Protein AF-A0A133Z6P3-F1 (afdb_monomer_lite)

Sequence (193 aa):
MTCWGGTNIEAWTSAERLGQIPAFRKDLNRITNLKINADELAESHRKAVEEWTLNIGKKEGSINTANRALWVQRDFDDASWKSMNLPVFMEDAGLKGFDGHVWFRHDIAEHPVRLDNNPYVPTCLFNAMLKPLVPFAVKGAIWYQDEGNVDRAKQYRDLMPNPINNWCVEWKSDFPFFIVQLANYMKRKDMPG

Structure (mmCIF, N/CA/C/O backbone):
data_AF-A0A133Z6P3-F1
#
_entry.id   AF-A0A133Z6P3-F1
#
loop_
_atom_site.group_PDB
_atom_site.id
_atom_site.type_symbol
_atom_site.label_atom_id
_atom_site.label_alt_id
_atom_site.label_comp_id
_atom_site.label_asym_id
_atom_site.label_entity_id
_atom_site.label_seq_id
_atom_site.pdbx_PDB_ins_code
_atom_site.Cartn_x
_atom_site.Cartn_y
_atom_site.Cartn_z
_atom_site.occupancy
_atom_site.B_iso_or_equiv
_atom_site.auth_seq_id
_atom_site.auth_comp_id
_atom_site.auth_asym_id
_atom_site.auth_atom_id
_atom_site.pdbx_PDB_model_num
ATOM 1 N N . MET A 1 1 ? -1.993 10.250 1.562 1.00 32.41 1 MET A N 1
ATOM 2 C CA . MET A 1 1 ? -1.935 9.967 0.113 1.00 32.41 1 MET A CA 1
ATOM 3 C C . MET A 1 1 ? -2.529 11.168 -0.616 1.00 32.41 1 MET A C 1
ATOM 5 O O . MET A 1 1 ? -3.742 11.281 -0.683 1.00 32.41 1 MET A O 1
ATOM 9 N N . THR A 1 2 ? -1.714 12.118 -1.076 1.00 30.64 2 THR A N 1
ATOM 10 C CA . THR A 1 2 ? -2.191 13.213 -1.937 1.00 30.64 2 THR A CA 1
ATOM 11 C C . THR A 1 2 ? -2.163 12.724 -3.381 1.00 30.64 2 THR A C 1
ATOM 13 O O . THR A 1 2 ? -1.204 12.939 -4.117 1.00 30.64 2 THR A O 1
ATOM 16 N N . CYS A 1 3 ? -3.194 11.979 -3.784 1.00 35.31 3 CYS A N 1
ATOM 17 C CA . CYS A 1 3 ? -3.444 11.795 -5.208 1.00 35.31 3 CYS A CA 1
ATOM 18 C C . CYS A 1 3 ? -4.047 13.107 -5.739 1.00 35.31 3 CYS A C 1
ATOM 20 O O . CYS A 1 3 ? -4.990 13.643 -5.168 1.00 35.31 3 CYS A O 1
ATOM 22 N N . TRP A 1 4 ? -3.462 13.669 -6.795 1.00 42.38 4 TRP A N 1
ATOM 23 C CA . TRP A 1 4 ? -3.826 14.984 -7.344 1.00 42.38 4 TRP A CA 1
ATOM 24 C C . TRP A 1 4 ? -5.138 14.985 -8.156 1.00 42.38 4 TRP A C 1
ATOM 26 O O . TRP A 1 4 ? -5.453 15.968 -8.831 1.00 42.38 4 TRP A O 1
ATOM 36 N N . GLY A 1 5 ? -5.900 13.888 -8.121 1.00 37.12 5 GLY A N 1
ATOM 37 C CA . GLY A 1 5 ? -7.179 13.763 -8.814 1.00 37.12 5 GLY A CA 1
ATOM 38 C C . GLY A 1 5 ? -8.239 14.617 -8.1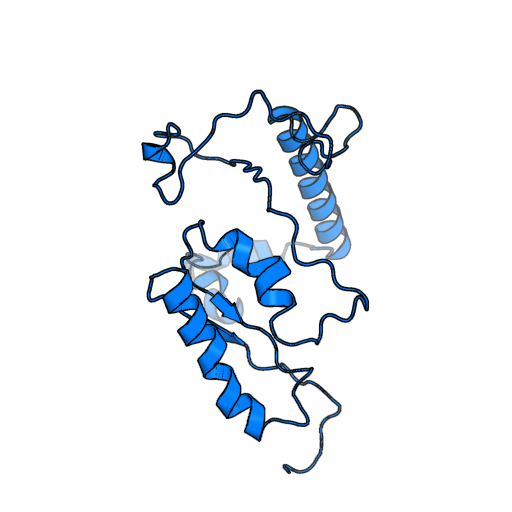26 1.00 37.12 5 GLY A C 1
ATOM 39 O O . GLY A 1 5 ? -8.721 14.251 -7.061 1.00 37.12 5 GLY A O 1
ATOM 40 N N . GLY A 1 6 ? -8.573 15.765 -8.720 1.00 52.75 6 GLY A N 1
ATOM 41 C CA . GLY A 1 6 ? -9.546 16.724 -8.178 1.00 52.75 6 GLY A CA 1
ATOM 42 C C . GLY A 1 6 ? -8.997 18.133 -7.948 1.00 52.75 6 GLY A C 1
ATOM 43 O O . GLY A 1 6 ? -9.739 19.006 -7.512 1.00 52.75 6 GLY A O 1
ATOM 44 N N . THR A 1 7 ? -7.719 18.383 -8.245 1.00 55.03 7 THR A N 1
ATOM 45 C CA . THR A 1 7 ? -7.191 19.755 -8.252 1.00 55.03 7 THR A CA 1
ATOM 46 C C . THR A 1 7 ? -7.757 20.538 -9.436 1.00 55.03 7 THR A C 1
ATOM 48 O O . THR A 1 7 ? -7.751 20.052 -10.567 1.00 55.03 7 THR A O 1
ATOM 51 N N . ASN A 1 8 ? -8.276 21.740 -9.173 1.00 78.94 8 ASN A N 1
ATOM 52 C CA . ASN A 1 8 ? -8.855 22.579 -10.218 1.00 78.94 8 ASN A CA 1
ATOM 53 C C . ASN A 1 8 ? -7.818 22.913 -11.306 1.00 78.94 8 ASN A C 1
ATOM 55 O O . ASN A 1 8 ? -6.620 23.027 -11.032 1.00 78.94 8 ASN A O 1
ATOM 59 N N . ILE A 1 9 ? -8.281 23.112 -12.542 1.00 76.62 9 ILE A N 1
ATOM 60 C CA . ILE A 1 9 ? -7.414 23.319 -13.712 1.00 76.62 9 ILE A CA 1
ATOM 61 C C . ILE A 1 9 ? -6.506 24.556 -13.587 1.00 76.62 9 ILE A C 1
ATOM 63 O O . ILE A 1 9 ? -5.388 24.558 -14.109 1.00 76.62 9 ILE A O 1
ATOM 67 N N . GLU A 1 10 ? -6.921 25.588 -12.848 1.00 84.69 10 GLU A N 1
ATOM 68 C CA . GLU A 1 10 ? -6.092 26.764 -12.584 1.00 84.69 10 GLU A CA 1
ATOM 69 C C . GLU A 1 10 ? -4.821 26.434 -11.789 1.00 84.69 10 GLU A C 1
ATOM 71 O O . GLU A 1 10 ? -3.796 27.063 -12.020 1.00 84.69 10 GLU A O 1
ATOM 76 N N . ALA A 1 11 ? -4.814 25.401 -10.940 1.00 82.38 11 ALA A N 1
ATOM 77 C CA . ALA A 1 11 ? -3.610 25.007 -10.200 1.00 82.38 11 ALA A CA 1
ATOM 78 C C . ALA A 1 11 ? -2.476 24.509 -11.121 1.00 82.38 11 ALA A C 1
ATOM 80 O O . ALA A 1 11 ? -1.308 24.543 -10.737 1.00 82.38 11 ALA A O 1
ATOM 81 N N . TRP A 1 12 ? -2.819 24.079 -12.340 1.00 77.19 12 TRP A N 1
ATOM 82 C CA . TRP A 1 12 ? -1.894 23.579 -13.365 1.00 77.19 12 TRP A CA 1
ATOM 83 C C . TRP A 1 12 ? -1.597 24.602 -14.465 1.00 77.19 12 TRP A C 1
ATOM 85 O O . TRP A 1 12 ? -0.821 24.329 -15.381 1.00 77.19 12 TRP A O 1
ATOM 95 N N . THR A 1 13 ? -2.229 25.773 -14.410 1.00 83.44 13 THR A N 1
ATOM 96 C CA . THR A 1 13 ? -2.114 26.804 -15.442 1.00 83.44 13 THR A CA 1
ATOM 97 C C . THR A 1 13 ? -1.114 27.868 -14.998 1.00 83.44 13 THR A C 1
ATOM 99 O O . THR A 1 13 ? -1.127 28.307 -13.851 1.00 83.44 13 THR A O 1
ATOM 102 N N . SER A 1 14 ? -0.231 28.312 -15.901 1.00 85.31 14 SER A N 1
ATOM 103 C CA . SER A 1 14 ? 0.782 29.313 -15.549 1.00 85.31 14 SER A CA 1
ATOM 104 C C . SER A 1 14 ? 0.154 30.641 -15.103 1.00 85.31 14 SER A C 1
ATOM 106 O O . SER A 1 14 ? -0.883 31.067 -15.620 1.00 85.31 14 SER A O 1
ATOM 108 N N . ALA A 1 15 ? 0.829 31.341 -14.183 1.00 85.19 15 ALA A N 1
ATOM 109 C CA . ALA A 1 15 ? 0.408 32.660 -13.705 1.00 85.19 15 ALA A CA 1
ATOM 110 C C . ALA A 1 15 ? 0.214 33.672 -14.851 1.00 85.19 15 ALA A C 1
ATOM 112 O O . ALA A 1 15 ? -0.714 34.477 -14.816 1.00 85.19 15 ALA A O 1
ATOM 113 N N . GLU A 1 16 ? 1.047 33.593 -15.895 1.00 85.19 16 GLU A N 1
ATOM 114 C CA . GLU A 1 16 ? 0.933 34.417 -17.103 1.00 85.19 16 GLU A CA 1
ATOM 115 C C . GLU A 1 16 ? -0.411 34.210 -17.817 1.00 85.19 16 GLU A C 1
ATOM 117 O O . GLU A 1 16 ? -1.081 35.177 -18.182 1.00 85.19 16 GLU A O 1
ATOM 122 N N . ARG A 1 17 ? -0.840 32.952 -17.986 1.00 87.50 17 ARG A N 1
ATOM 123 C CA . ARG A 1 17 ? -2.104 32.616 -18.653 1.00 87.50 17 ARG A CA 1
ATOM 124 C C . ARG A 1 17 ? -3.310 32.948 -17.785 1.00 87.50 17 ARG A C 1
ATOM 126 O O . ARG A 1 17 ? -4.275 33.516 -18.290 1.00 87.50 17 ARG A O 1
ATOM 133 N N . LEU A 1 18 ? -3.238 32.680 -16.483 1.00 89.56 18 LEU A N 1
ATOM 134 C CA . LEU A 1 18 ? -4.306 33.042 -15.548 1.00 89.56 18 LEU A CA 1
ATOM 135 C C . LEU A 1 18 ? -4.464 34.558 -15.389 1.00 89.56 18 LEU A C 1
ATOM 137 O O . LEU A 1 18 ? -5.583 35.035 -15.226 1.00 89.56 18 LEU A O 1
ATOM 141 N N . GLY A 1 19 ? -3.383 35.336 -15.500 1.00 84.88 19 GLY A N 1
ATOM 142 C CA . GLY A 1 19 ? -3.418 36.800 -15.393 1.00 84.88 19 GLY A CA 1
ATOM 143 C C . GLY A 1 19 ? -4.234 37.490 -16.492 1.00 84.88 19 GLY A C 1
ATOM 144 O O . GLY A 1 19 ? -4.723 38.612 -16.301 1.00 84.88 19 GLY A O 1
ATOM 145 N N . GLN A 1 20 ? -4.442 36.803 -17.619 1.00 89.94 20 GLN A N 1
ATOM 146 C CA . GLN A 1 20 ? -5.304 37.255 -18.714 1.00 89.94 20 GLN A CA 1
ATOM 147 C C . GLN A 1 20 ? -6.794 37.178 -18.342 1.00 89.94 20 GLN A C 1
ATOM 149 O O . GLN A 1 20 ? -7.603 37.909 -18.911 1.00 89.94 20 GLN A O 1
ATOM 154 N N . ILE A 1 21 ? -7.158 36.360 -17.347 1.00 91.88 21 ILE A N 1
ATOM 155 C CA . ILE A 1 21 ? -8.528 36.177 -16.864 1.00 91.88 21 ILE A CA 1
ATOM 156 C C . ILE A 1 21 ? -8.753 37.084 -15.635 1.00 91.88 21 ILE A C 1
ATOM 158 O O . ILE A 1 21 ? -8.122 36.881 -14.594 1.00 91.88 21 ILE A O 1
ATOM 162 N N . PRO A 1 22 ? -9.670 38.074 -15.690 1.00 91.44 22 PRO A N 1
ATOM 163 C CA . PRO A 1 22 ? -9.854 39.049 -14.609 1.00 91.44 22 PRO A CA 1
ATOM 164 C C . PRO A 1 22 ? -10.138 38.444 -13.228 1.00 91.44 22 PRO A C 1
ATOM 166 O O . PRO A 1 22 ? -9.687 38.999 -12.226 1.00 91.44 22 PRO A O 1
ATOM 169 N N . ALA A 1 23 ? -10.831 37.301 -13.176 1.00 91.19 23 ALA A N 1
ATOM 170 C CA . ALA A 1 23 ? -11.197 36.618 -11.936 1.00 91.19 23 ALA A CA 1
ATOM 171 C C . ALA A 1 23 ? -9.983 36.205 -11.078 1.00 91.19 23 ALA A C 1
ATOM 173 O O . ALA A 1 23 ? -10.076 36.234 -9.855 1.00 91.19 23 ALA A O 1
ATOM 174 N N . PHE A 1 24 ? -8.831 35.902 -11.690 1.00 89.81 24 PHE A N 1
ATOM 175 C CA . PHE A 1 24 ? -7.650 35.396 -10.976 1.00 89.81 24 PHE A CA 1
ATOM 176 C C . PHE A 1 24 ? -6.638 36.478 -10.585 1.00 89.81 24 PHE A C 1
ATOM 178 O O . PHE A 1 24 ? -5.685 36.205 -9.858 1.00 89.81 24 PHE A O 1
ATOM 185 N N . ARG A 1 25 ? -6.832 37.735 -11.008 1.00 84.75 25 ARG A N 1
ATOM 186 C CA . ARG A 1 25 ? -5.864 38.819 -10.747 1.00 84.75 25 ARG A CA 1
ATOM 187 C C . ARG A 1 25 ? -5.639 39.071 -9.256 1.00 84.75 25 ARG A C 1
ATOM 189 O O . ARG A 1 25 ? -4.512 39.335 -8.847 1.00 84.75 25 ARG A O 1
ATOM 196 N N . LYS A 1 26 ? -6.693 38.975 -8.438 1.00 87.06 26 LYS A N 1
ATOM 197 C CA . LYS A 1 26 ? -6.599 39.172 -6.982 1.00 87.06 26 LYS A CA 1
ATOM 198 C C . LYS A 1 26 ? -5.741 38.091 -6.321 1.00 87.06 26 LYS A C 1
ATOM 200 O O . LYS A 1 26 ? -4.896 38.416 -5.491 1.00 87.06 26 LYS A O 1
ATOM 205 N N . ASP A 1 27 ? -5.929 36.835 -6.714 1.00 84.62 27 ASP A N 1
ATOM 206 C CA . ASP A 1 27 ? -5.173 35.710 -6.163 1.00 84.62 27 ASP A CA 1
ATOM 207 C C . ASP A 1 27 ? -3.726 35.695 -6.648 1.00 84.62 27 ASP A C 1
ATOM 209 O O . ASP A 1 27 ? -2.818 35.492 -5.842 1.00 84.62 27 ASP A O 1
ATOM 213 N N . LEU A 1 28 ? -3.486 36.018 -7.920 1.00 84.94 28 LEU A N 1
ATOM 214 C CA . LEU A 1 28 ? -2.133 36.161 -8.456 1.00 84.94 28 LEU A CA 1
ATOM 215 C C . LEU A 1 28 ? -1.362 37.279 -7.751 1.00 84.94 28 LEU A C 1
ATOM 217 O O . LEU A 1 28 ? -0.240 37.044 -7.318 1.00 84.94 28 LEU A O 1
ATOM 221 N N . ASN A 1 29 ? -1.985 38.442 -7.531 1.00 82.44 29 ASN A N 1
ATOM 222 C CA . ASN A 1 29 ? -1.370 39.537 -6.774 1.00 82.44 29 ASN A CA 1
ATOM 223 C C . ASN A 1 29 ? -1.052 39.142 -5.327 1.00 82.44 29 ASN A C 1
ATOM 225 O O . ASN A 1 29 ? -0.081 39.626 -4.748 1.00 82.44 29 ASN A O 1
ATOM 229 N N . ARG A 1 30 ? -1.868 38.277 -4.716 1.00 82.38 30 ARG A N 1
ATOM 230 C CA . ARG A 1 30 ? -1.582 37.745 -3.383 1.00 82.38 30 ARG A CA 1
ATOM 231 C C . ARG A 1 30 ? -0.344 36.855 -3.424 1.00 82.38 30 ARG A C 1
ATOM 233 O O . ARG A 1 30 ? 0.550 37.066 -2.617 1.00 82.38 30 ARG A O 1
ATOM 240 N N . ILE A 1 31 ? -0.272 35.924 -4.378 1.00 81.19 31 ILE A N 1
ATOM 241 C CA . ILE A 1 31 ? 0.841 34.974 -4.528 1.00 81.19 31 ILE A CA 1
ATOM 242 C C . ILE A 1 31 ? 2.156 35.693 -4.837 1.00 81.19 31 ILE A C 1
ATOM 244 O O . ILE A 1 31 ? 3.162 35.410 -4.197 1.00 81.19 31 ILE A O 1
ATOM 248 N N . THR A 1 32 ? 2.161 36.657 -5.759 1.00 77.50 32 THR A N 1
ATOM 249 C CA . THR A 1 32 ? 3.381 37.394 -6.135 1.00 77.50 32 THR A CA 1
ATOM 250 C C . THR A 1 32 ? 3.947 38.240 -4.997 1.00 77.50 32 THR A C 1
ATOM 252 O O . THR A 1 32 ? 5.138 38.527 -4.985 1.00 77.50 32 THR A O 1
ATOM 255 N N . ASN A 1 33 ? 3.106 38.640 -4.040 1.00 77.12 33 ASN A N 1
ATOM 256 C CA . ASN A 1 33 ? 3.520 39.407 -2.865 1.00 77.12 33 ASN A CA 1
ATOM 257 C C . ASN A 1 33 ? 3.883 38.524 -1.660 1.00 77.12 33 ASN A C 1
ATOM 259 O O . ASN A 1 33 ? 4.317 39.049 -0.631 1.00 77.12 33 ASN A O 1
ATOM 263 N N . LEU A 1 34 ? 3.731 37.198 -1.761 1.00 77.88 34 LEU A N 1
ATOM 264 C CA . LEU A 1 34 ? 4.227 36.287 -0.737 1.00 77.88 34 LEU A CA 1
ATOM 265 C C . LEU A 1 34 ? 5.753 36.245 -0.812 1.00 77.88 34 LEU A C 1
ATOM 267 O O . LEU A 1 34 ? 6.344 35.728 -1.758 1.00 77.88 34 LEU A O 1
ATOM 271 N N . LYS A 1 35 ? 6.404 36.758 0.228 1.00 74.44 35 LYS A N 1
ATOM 272 C CA . LYS A 1 35 ? 7.820 36.490 0.469 1.00 74.44 35 LYS A CA 1
ATOM 273 C C . LYS A 1 35 ? 7.934 35.083 1.044 1.00 74.44 35 LYS A C 1
ATOM 275 O O . LYS A 1 35 ? 7.775 34.896 2.245 1.00 74.44 35 LYS A O 1
ATOM 280 N N . ILE A 1 36 ? 8.139 34.098 0.176 1.00 74.56 36 ILE A N 1
ATOM 281 C CA . ILE A 1 36 ? 8.312 32.703 0.585 1.00 74.56 36 ILE A CA 1
ATOM 282 C C . ILE A 1 36 ? 9.804 32.437 0.741 1.00 74.56 36 ILE A C 1
ATOM 284 O O . ILE A 1 36 ? 10.548 32.456 -0.237 1.00 74.56 36 ILE A O 1
ATOM 288 N N . ASN A 1 37 ? 10.235 32.167 1.968 1.00 81.94 37 ASN A N 1
ATOM 289 C CA . ASN A 1 37 ? 11.513 31.519 2.211 1.00 81.94 37 ASN A CA 1
ATOM 290 C C . ASN A 1 37 ? 11.281 30.000 2.153 1.00 81.94 37 ASN A C 1
ATOM 292 O O . ASN A 1 37 ? 10.558 29.448 2.984 1.00 81.94 37 ASN A O 1
ATOM 296 N N . ALA A 1 38 ? 11.839 29.341 1.135 1.00 78.50 38 ALA A N 1
ATOM 297 C CA . ALA A 1 38 ? 11.625 27.915 0.895 1.00 78.50 38 ALA A CA 1
ATOM 298 C C . ALA A 1 38 ? 12.104 27.047 2.070 1.00 78.50 38 ALA A C 1
ATOM 300 O O . ALA A 1 38 ? 11.435 26.073 2.413 1.00 78.50 38 ALA A O 1
ATOM 301 N N . ASP A 1 39 ? 13.204 27.435 2.720 1.00 82.06 39 ASP A N 1
ATOM 302 C CA . ASP A 1 39 ? 13.775 26.688 3.841 1.00 82.06 39 ASP A CA 1
ATOM 303 C C . ASP A 1 39 ? 12.901 26.815 5.095 1.00 82.06 39 ASP A C 1
ATOM 305 O O . ASP A 1 39 ? 12.604 25.820 5.755 1.00 82.06 39 ASP A O 1
ATOM 309 N N . GLU A 1 40 ? 12.405 28.021 5.389 1.00 83.56 40 GLU A N 1
ATOM 310 C CA . GLU A 1 40 ? 11.467 28.250 6.499 1.00 83.56 40 GLU A CA 1
ATOM 311 C C . GLU A 1 40 ? 10.127 27.540 6.272 1.00 83.56 40 GLU A C 1
ATOM 313 O O . GLU A 1 40 ? 9.545 26.984 7.208 1.00 83.56 40 GLU A O 1
ATOM 318 N N . LEU A 1 41 ? 9.631 27.521 5.032 1.00 84.44 41 LEU A N 1
ATOM 319 C CA . LEU A 1 41 ? 8.406 26.809 4.681 1.00 84.44 41 LEU A CA 1
ATOM 320 C C . LEU A 1 41 ? 8.579 25.291 4.817 1.00 84.44 41 LEU A C 1
ATOM 322 O O . LEU A 1 41 ? 7.718 24.624 5.384 1.00 84.44 41 LEU A O 1
ATOM 326 N N . ALA A 1 42 ? 9.694 24.741 4.335 1.00 82.06 42 ALA A N 1
ATOM 327 C CA . ALA A 1 42 ? 9.990 23.319 4.474 1.00 82.06 42 ALA A CA 1
ATOM 328 C C . ALA A 1 42 ? 10.128 22.915 5.950 1.00 82.06 42 ALA A C 1
ATOM 330 O O . ALA A 1 42 ? 9.613 21.872 6.358 1.00 82.06 42 ALA A O 1
ATOM 331 N N . GLU A 1 43 ? 10.779 23.752 6.760 1.00 87.62 43 GLU A N 1
ATOM 332 C CA . GLU A 1 43 ? 10.976 23.502 8.185 1.00 87.62 43 GLU A CA 1
ATOM 333 C C . GLU A 1 43 ? 9.675 23.615 8.988 1.00 87.62 43 GLU A C 1
ATOM 335 O O . GLU A 1 43 ? 9.361 22.735 9.788 1.00 87.62 43 GLU A O 1
ATOM 340 N N . SER A 1 44 ? 8.879 24.660 8.753 1.00 85.94 44 SER A N 1
ATOM 341 C CA . SER A 1 44 ? 7.556 24.803 9.374 1.00 85.94 44 SER A CA 1
ATOM 342 C C . SER A 1 44 ? 6.614 23.668 8.981 1.00 85.94 44 SER A C 1
ATOM 344 O O . SER A 1 44 ? 5.920 23.130 9.842 1.00 85.94 44 SER A O 1
ATOM 346 N N . HIS A 1 45 ? 6.633 23.244 7.715 1.00 84.06 45 HIS A N 1
ATOM 347 C CA . HIS A 1 45 ? 5.859 22.098 7.254 1.00 84.06 45 HIS A CA 1
ATOM 348 C C . HIS A 1 45 ? 6.307 20.797 7.932 1.00 84.06 45 HIS A C 1
ATOM 350 O O . HIS A 1 45 ? 5.459 20.048 8.411 1.00 84.06 45 HIS A O 1
ATOM 356 N N . ARG A 1 46 ? 7.621 20.535 8.037 1.00 85.88 46 ARG A N 1
ATOM 357 C CA . ARG A 1 46 ? 8.152 19.385 8.795 1.00 85.88 46 ARG A CA 1
ATOM 358 C C . ARG A 1 46 ? 7.642 19.378 10.231 1.00 85.88 46 ARG A C 1
ATOM 360 O O . ARG A 1 46 ? 7.066 18.382 10.654 1.00 85.88 46 ARG A O 1
ATOM 367 N N . LYS A 1 47 ? 7.784 20.500 10.943 1.00 90.69 47 LYS A N 1
ATOM 368 C CA . LYS A 1 47 ? 7.322 20.640 12.331 1.00 90.69 47 LYS A CA 1
ATOM 369 C C . LYS A 1 47 ? 5.823 20.403 12.463 1.00 90.69 47 LYS A C 1
ATOM 371 O O . LYS A 1 47 ? 5.408 19.663 13.344 1.00 90.69 47 LYS A O 1
ATOM 376 N N . ALA A 1 48 ? 5.023 20.975 11.564 1.00 89.38 48 ALA A N 1
ATOM 377 C CA . ALA A 1 48 ? 3.577 20.783 11.562 1.00 89.38 48 ALA A CA 1
ATOM 378 C C . ALA A 1 48 ? 3.190 19.313 11.325 1.00 89.38 48 ALA A C 1
ATOM 380 O O . ALA A 1 48 ? 2.288 18.804 11.986 1.00 89.38 48 ALA A O 1
ATOM 381 N N . VAL A 1 49 ? 3.881 18.613 10.419 1.00 86.06 49 VAL A N 1
ATOM 382 C CA . VAL A 1 49 ? 3.661 17.181 10.165 1.00 86.06 49 VAL A CA 1
ATOM 383 C C . VAL A 1 49 ? 4.082 16.331 11.364 1.00 86.06 49 VAL A C 1
ATOM 385 O O . VAL A 1 49 ? 3.343 15.424 11.745 1.00 86.06 49 VAL A O 1
ATOM 388 N N . GLU A 1 50 ? 5.232 16.611 11.978 1.00 88.06 50 GLU A N 1
ATOM 389 C CA . GLU A 1 50 ? 5.702 15.910 13.179 1.00 88.06 50 GLU A CA 1
ATOM 390 C C . GLU A 1 50 ? 4.743 16.112 14.354 1.00 88.06 50 GLU A C 1
ATOM 392 O O . GLU A 1 50 ? 4.319 15.143 14.984 1.00 88.06 50 GLU A O 1
ATOM 397 N N . GLU A 1 51 ? 4.336 17.352 14.612 1.00 90.94 51 GLU A N 1
ATOM 398 C CA . GLU A 1 51 ? 3.388 17.693 15.668 1.00 90.94 51 GLU A CA 1
ATOM 399 C C . GLU A 1 51 ? 2.025 17.038 15.427 1.00 90.94 51 GLU A C 1
ATOM 401 O O . GLU A 1 51 ? 1.467 16.417 16.334 1.00 90.94 51 GLU A O 1
ATOM 406 N N . TRP A 1 52 ? 1.510 17.100 14.196 1.00 87.44 52 TRP A N 1
ATOM 407 C CA . TRP A 1 52 ? 0.279 16.412 13.817 1.00 87.44 52 TRP A CA 1
ATOM 408 C C . TRP A 1 52 ? 0.393 14.899 14.031 1.00 87.44 52 TRP A C 1
ATOM 410 O O . TRP A 1 52 ? -0.487 14.306 14.651 1.00 87.44 52 TRP A O 1
ATOM 420 N N . THR A 1 53 ? 1.500 14.286 13.605 1.00 83.75 53 THR A N 1
ATOM 421 C CA . THR A 1 53 ? 1.750 12.844 13.763 1.00 83.75 53 THR A CA 1
ATOM 422 C C . THR A 1 53 ? 1.784 12.445 15.236 1.00 83.75 53 THR A C 1
ATOM 424 O O . THR A 1 53 ? 1.153 11.464 15.621 1.00 83.75 53 THR A O 1
ATOM 427 N N . LEU A 1 54 ? 2.463 13.22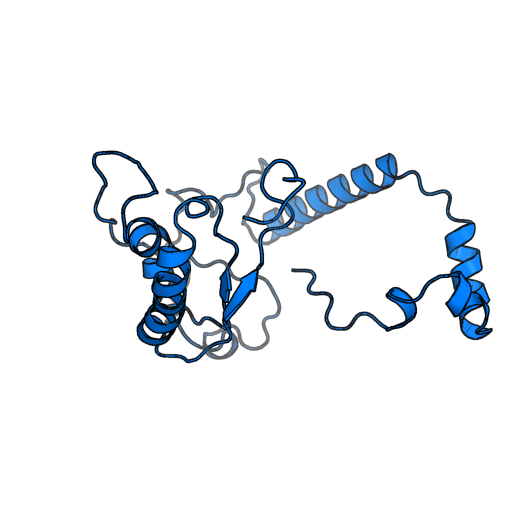0 16.088 1.00 87.00 54 LEU A N 1
ATOM 428 C CA . LEU A 1 54 ? 2.510 12.976 17.531 1.00 87.00 54 LEU A CA 1
ATOM 429 C C . LEU A 1 54 ? 1.139 13.148 18.189 1.00 87.00 54 LEU A C 1
ATOM 431 O O . LEU A 1 54 ? 0.764 12.341 19.039 1.00 87.00 54 LEU A O 1
ATOM 435 N N . ASN A 1 55 ? 0.390 14.180 17.805 1.00 87.50 55 ASN A N 1
ATOM 436 C CA . ASN A 1 55 ? -0.923 14.473 18.372 1.00 87.50 55 ASN A CA 1
ATOM 437 C C . ASN A 1 55 ? -1.954 13.408 17.996 1.00 87.50 55 ASN A C 1
ATOM 439 O O . ASN A 1 55 ? -2.651 12.893 18.873 1.00 87.50 55 ASN A O 1
ATOM 443 N N . ILE A 1 56 ? -2.030 13.047 16.713 1.00 84.62 56 ILE A N 1
ATOM 444 C CA . ILE A 1 56 ? -2.899 11.964 16.248 1.00 84.62 56 ILE A CA 1
ATOM 445 C C . ILE A 1 56 ? -2.458 10.648 16.871 1.00 84.62 56 ILE A C 1
ATOM 447 O O . ILE A 1 56 ? -3.290 9.963 17.459 1.00 84.62 56 ILE A O 1
ATOM 451 N N . GLY A 1 57 ? -1.158 10.349 16.842 1.00 82.44 57 GLY A N 1
ATOM 452 C CA . GLY A 1 57 ? -0.647 9.074 17.313 1.00 82.44 57 GLY A CA 1
ATOM 453 C C . GLY A 1 57 ? -0.888 8.830 18.803 1.00 82.44 57 GLY A C 1
ATOM 454 O O . GLY A 1 57 ? -1.271 7.735 19.210 1.00 82.44 57 GLY A O 1
ATOM 455 N N . LYS A 1 58 ? -0.750 9.865 19.639 1.00 84.75 58 LYS A N 1
ATOM 456 C CA . LYS A 1 58 ? -1.100 9.783 21.068 1.00 84.75 58 LYS A CA 1
ATOM 457 C C . LYS A 1 58 ? -2.599 9.616 21.287 1.00 84.75 58 LYS A C 1
ATOM 459 O O . LYS A 1 58 ? -3.001 8.888 22.188 1.00 84.75 58 LYS A O 1
ATOM 464 N N . LYS A 1 59 ? -3.426 10.287 20.479 1.00 82.88 59 LYS A N 1
ATOM 465 C CA . LYS A 1 59 ? -4.889 10.227 20.587 1.00 82.88 59 LYS A CA 1
ATOM 466 C C . LYS A 1 59 ? -5.445 8.863 20.176 1.00 82.88 59 LYS A C 1
ATOM 468 O O . LYS A 1 59 ? -6.370 8.380 20.817 1.00 82.88 59 LYS A O 1
ATOM 473 N N . GLU A 1 60 ? -4.899 8.256 19.126 1.00 79.06 60 GLU A N 1
ATOM 474 C CA . GLU A 1 60 ? -5.310 6.924 18.660 1.00 79.06 60 GLU A CA 1
ATOM 475 C C . GLU A 1 60 ? -4.628 5.777 19.428 1.00 79.06 60 GLU A C 1
ATOM 477 O O . GLU A 1 60 ? -4.973 4.617 19.228 1.00 79.06 60 GLU A O 1
ATOM 482 N N . GLY A 1 61 ? -3.656 6.084 20.297 1.00 77.75 61 GLY A N 1
ATOM 483 C CA . GLY A 1 61 ? -2.891 5.085 21.050 1.00 77.75 61 GLY A CA 1
ATOM 484 C C . GLY A 1 61 ? -1.791 4.391 20.240 1.00 77.75 61 GLY A C 1
ATOM 485 O O . GLY A 1 61 ? -1.223 3.404 20.698 1.00 77.75 61 GLY A O 1
ATOM 486 N N . SER A 1 62 ? -1.458 4.901 19.053 1.00 76.75 62 SER A N 1
ATOM 487 C CA . SER A 1 62 ? -0.380 4.382 18.211 1.00 76.75 62 SER A CA 1
ATOM 488 C C . SER A 1 62 ? 1.004 4.858 18.647 1.00 76.75 62 SER A C 1
ATOM 490 O O . SER A 1 62 ? 1.999 4.222 18.300 1.00 76.75 62 SER A O 1
ATOM 492 N N . ILE A 1 63 ? 1.080 5.943 19.422 1.00 83.62 63 ILE A N 1
ATOM 493 C CA . ILE A 1 63 ? 2.310 6.519 19.967 1.00 83.62 63 ILE A CA 1
ATOM 494 C C . ILE A 1 63 ? 2.196 6.615 21.491 1.00 83.62 63 ILE A C 1
ATOM 496 O O . ILE A 1 63 ? 1.233 7.166 22.021 1.00 83.62 63 ILE A O 1
ATOM 500 N N . ASN A 1 64 ? 3.201 6.111 22.210 1.00 81.31 64 ASN A N 1
ATOM 501 C CA . ASN A 1 64 ? 3.238 6.207 23.668 1.00 81.31 64 ASN A CA 1
ATOM 502 C C . ASN A 1 64 ? 3.590 7.623 24.161 1.00 81.31 64 ASN A C 1
ATOM 504 O O . ASN A 1 64 ? 3.976 8.519 23.407 1.00 81.31 64 ASN A O 1
ATOM 508 N N . THR A 1 65 ? 3.518 7.825 25.475 1.00 80.88 65 THR A N 1
ATOM 509 C CA . THR A 1 65 ? 3.870 9.100 26.122 1.00 80.88 65 THR A CA 1
ATOM 510 C C . THR A 1 65 ? 5.323 9.532 25.889 1.00 80.88 65 THR A C 1
ATOM 512 O O . THR A 1 65 ? 5.618 10.721 25.981 1.00 80.88 65 THR A O 1
ATOM 515 N N . ALA A 1 66 ? 6.210 8.602 25.519 1.00 82.62 66 ALA A N 1
ATOM 516 C CA . ALA A 1 66 ? 7.605 8.844 25.154 1.00 82.62 66 ALA A CA 1
ATOM 517 C C . ALA A 1 66 ? 7.822 9.057 23.638 1.00 82.62 66 ALA A C 1
ATOM 519 O O . ALA A 1 66 ? 8.952 8.943 23.163 1.00 82.62 66 ALA A O 1
ATOM 520 N N . ASN A 1 67 ? 6.763 9.360 22.875 1.00 83.94 67 ASN A N 1
ATOM 521 C CA . ASN A 1 67 ? 6.793 9.606 21.428 1.00 83.94 67 ASN A CA 1
ATOM 522 C C . ASN A 1 67 ? 7.287 8.411 20.581 1.00 83.94 67 ASN A C 1
ATOM 524 O O . ASN A 1 67 ? 7.809 8.605 19.485 1.00 83.94 67 ASN A O 1
ATOM 528 N N . ARG A 1 68 ? 7.131 7.168 21.057 1.00 79.25 68 ARG A N 1
ATOM 529 C CA . ARG A 1 68 ? 7.482 5.957 20.292 1.00 79.25 68 ARG A CA 1
ATOM 530 C C . ARG A 1 68 ? 6.244 5.287 19.712 1.00 79.25 68 ARG A C 1
ATOM 532 O O . ARG A 1 68 ? 5.269 5.099 20.436 1.00 79.25 68 ARG A O 1
ATOM 539 N N . ALA A 1 69 ? 6.318 4.884 18.443 1.00 81.19 69 ALA A N 1
ATOM 540 C CA . ALA A 1 69 ? 5.282 4.081 17.801 1.00 81.19 69 ALA A CA 1
ATOM 541 C C . ALA A 1 69 ? 5.176 2.695 18.467 1.00 81.19 69 ALA A C 1
ATOM 543 O O . ALA A 1 69 ? 6.188 2.017 18.649 1.00 81.19 69 ALA A O 1
ATOM 544 N N . LEU A 1 70 ? 3.959 2.299 18.838 1.00 79.75 70 LEU A N 1
ATOM 545 C CA . LEU A 1 70 ? 3.660 1.085 19.600 1.00 79.75 70 LEU A CA 1
ATOM 546 C C . LEU A 1 70 ? 3.302 -0.102 18.697 1.00 79.75 70 LEU A C 1
ATOM 548 O O . LEU A 1 70 ? 3.877 -1.172 18.849 1.00 79.75 70 LEU A O 1
ATOM 552 N N . TRP A 1 71 ? 2.417 0.084 17.713 1.00 69.38 71 TRP A N 1
ATOM 553 C CA . TRP A 1 71 ? 1.909 -1.010 16.861 1.00 69.38 71 TRP A CA 1
ATOM 554 C C . TRP A 1 71 ? 2.978 -1.673 15.982 1.00 69.38 71 TRP A C 1
ATOM 556 O O . TRP A 1 71 ? 2.816 -2.821 15.574 1.00 69.38 71 TRP A O 1
ATOM 566 N N . VAL A 1 72 ? 4.073 -0.963 15.688 1.00 73.06 72 VAL A N 1
ATOM 567 C CA . VAL A 1 72 ? 5.193 -1.484 14.885 1.00 73.06 72 VAL A CA 1
ATOM 568 C C . VAL A 1 72 ? 6.067 -2.464 15.674 1.00 73.06 72 VAL A C 1
ATOM 570 O O . VAL A 1 72 ? 6.889 -3.174 15.093 1.00 73.06 72 VAL A O 1
ATOM 573 N N . GLN A 1 73 ? 5.926 -2.503 17.002 1.00 76.31 73 GLN A N 1
ATOM 574 C CA . GLN A 1 73 ? 6.717 -3.395 17.838 1.00 76.31 73 GLN A CA 1
ATOM 575 C C . GLN A 1 73 ? 6.289 -4.847 17.618 1.00 76.31 73 GLN A C 1
ATOM 577 O O . GLN A 1 73 ? 5.102 -5.179 17.605 1.00 76.31 73 GLN A O 1
ATOM 582 N N . ARG A 1 74 ? 7.273 -5.734 17.432 1.00 74.25 74 ARG A N 1
ATOM 583 C CA . ARG A 1 74 ? 7.020 -7.164 17.189 1.00 74.25 74 ARG A CA 1
ATOM 584 C C . ARG A 1 74 ? 6.290 -7.820 18.360 1.00 74.25 74 ARG A C 1
ATOM 586 O O . ARG A 1 74 ? 5.485 -8.709 18.135 1.00 74.25 74 ARG A O 1
ATOM 593 N N . ASP A 1 75 ? 6.530 -7.347 19.571 1.00 80.69 75 ASP A N 1
ATOM 594 C CA . ASP A 1 75 ? 5.983 -7.823 20.841 1.00 80.69 75 ASP A CA 1
ATOM 595 C C . ASP A 1 75 ? 4.756 -7.032 21.328 1.00 80.69 75 ASP A C 1
ATOM 597 O O . ASP A 1 75 ? 4.340 -7.191 22.472 1.00 80.69 75 ASP A O 1
ATOM 601 N N . PHE A 1 76 ? 4.162 -6.183 20.482 1.00 81.56 76 PHE A N 1
ATOM 602 C CA . PHE A 1 76 ? 2.920 -5.493 20.825 1.00 81.56 76 PHE A CA 1
ATOM 603 C C . PHE A 1 76 ? 1.774 -6.494 21.043 1.00 81.56 76 PHE A C 1
ATOM 605 O O . PHE A 1 76 ? 1.486 -7.299 20.157 1.00 81.56 76 PHE A O 1
ATOM 612 N N . ASP A 1 77 ? 1.121 -6.406 22.205 1.00 82.69 77 ASP A N 1
ATOM 613 C CA . ASP A 1 77 ? -0.056 -7.202 22.559 1.00 82.69 77 ASP A CA 1
ATOM 614 C C . ASP A 1 77 ? -1.310 -6.649 21.867 1.00 82.69 77 ASP A C 1
ATOM 616 O O . ASP A 1 77 ? -1.863 -5.610 22.241 1.00 82.69 77 ASP A O 1
ATOM 620 N N . ASP A 1 78 ? -1.749 -7.355 20.833 1.00 84.12 78 ASP A N 1
ATOM 621 C CA . ASP A 1 78 ? -2.938 -7.067 20.042 1.00 84.12 78 ASP A CA 1
ATOM 622 C C . ASP A 1 78 ? -4.140 -7.943 20.428 1.00 84.12 78 ASP A C 1
ATOM 624 O O . ASP A 1 78 ? -5.150 -7.923 19.728 1.00 84.12 78 ASP A O 1
ATOM 628 N N . ALA A 1 79 ? -4.117 -8.643 21.572 1.00 86.38 79 ALA A N 1
ATOM 629 C CA . ALA A 1 79 ? -5.210 -9.530 21.992 1.00 86.38 79 ALA A CA 1
ATOM 630 C C . ALA A 1 79 ? -6.568 -8.817 22.152 1.00 86.38 79 ALA A C 1
ATOM 632 O O . ALA A 1 79 ? -7.625 -9.446 22.108 1.00 86.38 79 ALA A O 1
ATOM 633 N N . SER A 1 80 ? -6.552 -7.494 22.342 1.00 87.19 80 SER A N 1
ATOM 634 C CA . SER A 1 80 ? -7.761 -6.663 22.410 1.00 87.19 80 SER A CA 1
ATOM 635 C C . SER A 1 80 ? -8.336 -6.275 21.040 1.00 87.19 80 SER A C 1
ATOM 637 O O . SER A 1 80 ? -9.442 -5.728 20.973 1.00 87.19 80 SER A O 1
ATOM 639 N N . TRP A 1 81 ? -7.612 -6.520 19.944 1.00 87.69 81 TRP A N 1
ATOM 640 C CA . TRP A 1 81 ? -8.032 -6.146 18.597 1.00 87.69 81 TRP A CA 1
ATOM 641 C C . TRP A 1 81 ? -9.101 -7.106 18.076 1.00 87.69 81 TRP A C 1
ATOM 643 O O . TRP A 1 81 ? -9.090 -8.309 18.329 1.00 87.69 81 TRP A O 1
ATOM 653 N N . LYS A 1 82 ? -10.054 -6.565 17.313 1.00 87.50 82 LYS A N 1
ATOM 654 C CA . LYS A 1 82 ? -11.093 -7.371 16.665 1.00 87.50 82 LYS A CA 1
ATOM 655 C C . LYS A 1 82 ? -10.547 -7.988 15.382 1.00 87.50 82 LYS A C 1
ATOM 657 O O . LYS A 1 82 ? -9.916 -7.301 14.584 1.00 87.50 82 LYS A O 1
ATOM 662 N N . SER A 1 83 ? -10.859 -9.257 15.149 1.00 87.38 83 SER A N 1
ATOM 663 C CA . SER A 1 83 ? -10.556 -9.919 13.880 1.00 87.38 83 SER A CA 1
ATOM 664 C C . SER A 1 83 ? -11.507 -9.460 12.770 1.00 87.38 83 SER A C 1
ATOM 666 O O . SER A 1 83 ? -12.691 -9.221 13.010 1.00 87.38 83 SER A O 1
ATOM 668 N N . MET A 1 84 ? -10.993 -9.383 11.542 1.00 85.31 84 MET A N 1
ATOM 669 C CA . MET A 1 84 ? -11.758 -9.038 10.344 1.00 85.31 84 MET A CA 1
ATOM 670 C C . MET A 1 84 ? -11.441 -10.029 9.222 1.00 85.31 84 MET A C 1
ATOM 672 O O . MET A 1 84 ? -10.277 -10.233 8.887 1.00 85.31 84 MET A O 1
ATOM 676 N N . ASN A 1 85 ? -12.478 -10.618 8.622 1.00 82.12 85 ASN A N 1
ATOM 677 C CA . ASN A 1 85 ? -12.330 -11.512 7.475 1.00 82.12 85 ASN A CA 1
ATOM 678 C C . ASN A 1 85 ? -12.344 -10.694 6.182 1.00 82.12 85 ASN A C 1
ATOM 680 O O . ASN A 1 85 ? -13.391 -10.211 5.758 1.00 82.12 85 ASN A O 1
ATOM 684 N N . LEU A 1 86 ? -11.172 -10.528 5.576 1.00 80.00 86 LEU A N 1
ATOM 685 C CA . LEU A 1 86 ? -10.983 -9.809 4.317 1.00 80.00 86 LEU A CA 1
ATOM 686 C C . LEU A 1 86 ? -11.063 -10.776 3.113 1.00 80.00 86 LEU A C 1
ATOM 688 O O . LEU A 1 86 ? -10.780 -11.965 3.281 1.00 80.00 86 LEU A O 1
ATOM 692 N N . PRO A 1 87 ? -11.420 -10.298 1.901 1.00 79.19 87 PRO A N 1
ATOM 693 C CA . PRO A 1 87 ? -11.789 -8.922 1.564 1.00 79.19 87 PRO A CA 1
ATOM 694 C C . PRO A 1 87 ? -13.279 -8.622 1.809 1.00 79.19 87 PRO A C 1
ATOM 696 O O . PRO A 1 87 ? -14.156 -9.386 1.416 1.00 79.19 87 PRO A O 1
ATOM 699 N N . VAL A 1 88 ? -13.569 -7.467 2.408 1.00 81.00 88 VAL A N 1
ATOM 700 C CA . VAL A 1 88 ? -14.930 -6.954 2.640 1.00 81.00 88 VAL A CA 1
ATOM 701 C C . VAL A 1 88 ? -14.890 -5.423 2.691 1.00 81.00 88 VAL A C 1
ATOM 703 O O . VAL A 1 88 ? -13.827 -4.839 2.920 1.00 81.00 88 VAL A O 1
ATOM 706 N N . PHE A 1 89 ? -16.019 -4.751 2.460 1.00 81.06 89 PHE A N 1
ATOM 707 C CA . PHE A 1 89 ? -16.111 -3.321 2.748 1.00 81.06 89 PHE A CA 1
ATOM 708 C C . PHE A 1 89 ? -15.971 -3.084 4.255 1.00 81.06 89 PHE A C 1
ATOM 710 O O . PHE A 1 89 ? -16.597 -3.770 5.057 1.00 81.06 89 PHE A O 1
ATOM 717 N N . MET A 1 90 ? -15.170 -2.090 4.646 1.00 82.81 90 MET A N 1
ATOM 718 C CA . MET A 1 90 ? -14.938 -1.776 6.064 1.00 82.81 90 MET A CA 1
ATOM 719 C C . MET A 1 90 ? -16.251 -1.475 6.802 1.00 82.81 90 MET A C 1
ATOM 721 O O . MET A 1 90 ? -16.447 -1.920 7.932 1.00 82.81 90 MET A O 1
ATOM 725 N N . GLU A 1 91 ? -17.182 -0.788 6.135 1.00 84.81 91 GLU A N 1
ATOM 726 C CA . GLU A 1 91 ? -18.508 -0.482 6.679 1.00 84.81 91 GLU A CA 1
ATOM 727 C C . GLU A 1 91 ? -19.309 -1.739 7.045 1.00 84.81 91 GLU A C 1
ATOM 729 O O . GLU A 1 91 ? -19.976 -1.766 8.082 1.00 84.81 91 GLU A O 1
ATOM 734 N N . ASP A 1 92 ? -19.177 -2.799 6.245 1.00 86.06 92 ASP A N 1
ATOM 735 C CA . ASP A 1 92 ? -19.828 -4.094 6.468 1.00 86.06 92 ASP A CA 1
ATOM 736 C C . ASP A 1 92 ? -19.075 -4.956 7.497 1.00 86.06 92 ASP A C 1
ATOM 738 O O . ASP A 1 92 ? -19.606 -5.941 8.008 1.00 86.06 92 ASP A O 1
ATOM 742 N N . ALA A 1 93 ? -17.851 -4.563 7.855 1.00 85.31 93 ALA A N 1
ATOM 743 C CA . ALA A 1 93 ? -16.980 -5.248 8.804 1.00 85.31 93 ALA A CA 1
ATOM 744 C C . ALA A 1 93 ? -16.989 -4.620 10.210 1.00 85.31 93 ALA A C 1
ATOM 746 O O . ALA A 1 93 ? -16.031 -4.747 10.974 1.00 85.31 93 ALA A O 1
ATOM 747 N N . GLY A 1 94 ? -18.078 -3.932 10.564 1.00 85.62 94 GLY A N 1
ATOM 748 C CA . GLY A 1 94 ? -18.264 -3.321 11.883 1.00 85.62 94 GLY A CA 1
ATOM 749 C C . GLY A 1 94 ? -17.744 -1.887 12.008 1.00 85.62 94 GLY A C 1
ATOM 750 O O . GLY A 1 94 ? -17.730 -1.358 13.119 1.00 85.62 94 GLY A O 1
ATOM 751 N N . LEU A 1 95 ? -17.361 -1.249 10.896 1.00 88.44 95 LEU A N 1
ATOM 752 C CA . LEU A 1 95 ? -16.930 0.154 10.830 1.00 88.44 95 LEU A CA 1
ATOM 753 C C . LEU A 1 95 ? -17.928 1.022 10.043 1.00 88.44 95 LEU A C 1
ATOM 755 O O . LEU A 1 95 ? -17.546 1.910 9.284 1.00 88.44 95 LEU A O 1
ATOM 759 N N . LYS A 1 96 ? -19.230 0.754 10.184 1.00 89.44 96 LYS A N 1
ATOM 760 C CA . LYS A 1 96 ? -20.279 1.498 9.475 1.00 89.44 96 LYS A CA 1
ATOM 761 C C . LYS A 1 96 ? -20.246 2.986 9.839 1.00 89.44 96 LYS A C 1
ATOM 763 O O . LYS A 1 96 ? -20.396 3.333 11.009 1.00 89.44 96 LYS A O 1
ATOM 768 N N . GLY A 1 97 ? -20.102 3.850 8.831 1.00 87.62 97 GLY A N 1
ATOM 769 C CA . GLY A 1 97 ? -20.027 5.304 9.011 1.00 87.62 97 GLY A CA 1
ATOM 770 C C . GLY A 1 97 ? -18.747 5.788 9.700 1.00 87.62 97 GLY A C 1
ATOM 771 O O . GLY A 1 97 ? -18.733 6.887 10.250 1.00 87.62 97 GLY A O 1
ATOM 772 N N . PHE A 1 98 ? -17.697 4.962 9.730 1.00 84.19 98 PHE A N 1
ATOM 773 C CA . PHE A 1 98 ? -16.393 5.348 10.252 1.00 84.19 98 PHE A CA 1
ATOM 774 C C . PHE A 1 98 ? -15.511 5.911 9.135 1.00 84.19 98 PHE A C 1
ATOM 776 O O . PHE A 1 98 ? -15.128 5.186 8.218 1.00 84.19 98 PHE A O 1
ATOM 783 N N . ASP A 1 99 ? -15.119 7.175 9.284 1.00 78.31 99 ASP A N 1
ATOM 784 C CA . ASP A 1 99 ? -14.123 7.832 8.442 1.00 78.31 99 ASP A CA 1
ATOM 785 C C . ASP A 1 99 ? -12.833 8.031 9.242 1.00 78.31 99 ASP A C 1
ATOM 787 O O . ASP A 1 99 ? -12.781 8.825 10.186 1.00 78.31 99 ASP A O 1
ATOM 791 N N . GLY A 1 100 ? -11.771 7.309 8.884 1.00 79.38 100 GLY A N 1
ATOM 792 C CA . GLY A 1 100 ? -10.507 7.418 9.603 1.00 79.38 100 GLY A CA 1
ATOM 793 C C . GLY A 1 100 ? -9.467 6.375 9.224 1.00 79.38 100 GLY A C 1
ATOM 794 O O . GLY A 1 100 ? -9.496 5.781 8.147 1.00 79.38 100 GLY A O 1
ATOM 795 N N . HIS A 1 101 ? -8.518 6.175 10.133 1.00 74.69 101 HIS A N 1
ATOM 796 C CA . HIS A 1 101 ? -7.439 5.206 9.988 1.00 74.69 101 HIS A CA 1
ATOM 797 C C . HIS A 1 101 ? -7.800 3.900 10.694 1.00 74.69 101 HIS A C 1
ATOM 799 O O . HIS A 1 101 ? -8.393 3.912 11.771 1.00 74.69 101 HIS A O 1
ATOM 805 N N . VAL A 1 102 ? -7.422 2.775 10.089 1.00 79.19 102 VAL A N 1
ATOM 806 C CA . VAL A 1 102 ? -7.568 1.441 10.677 1.00 79.19 102 VAL A CA 1
ATOM 807 C C . VAL A 1 102 ? -6.225 0.741 10.576 1.00 79.19 102 VAL A C 1
ATOM 809 O O . VAL A 1 102 ? -5.643 0.659 9.493 1.00 79.19 102 VAL A O 1
ATOM 812 N N . TRP A 1 103 ? -5.741 0.242 11.706 1.00 79.88 103 TRP A N 1
ATOM 813 C CA . TRP A 1 103 ? -4.529 -0.559 11.772 1.00 79.88 103 TRP A CA 1
ATOM 814 C C . TRP A 1 103 ? -4.896 -2.039 11.686 1.00 79.88 103 TRP A C 1
ATOM 816 O O . TRP A 1 103 ? -5.823 -2.494 12.353 1.00 79.88 103 TRP A O 1
ATOM 826 N N . PHE A 1 104 ? -4.159 -2.786 10.868 1.00 80.62 104 PHE A N 1
ATOM 827 C CA . PHE A 1 104 ? -4.275 -4.237 10.765 1.00 80.62 104 PHE A CA 1
ATOM 828 C C . PHE A 1 104 ? -2.972 -4.874 11.214 1.00 80.62 104 PHE A C 1
ATOM 830 O O . PHE A 1 104 ? -1.887 -4.377 10.904 1.00 80.62 104 PHE A O 1
ATOM 837 N N . ARG A 1 105 ? -3.093 -5.997 11.914 1.00 82.00 105 ARG A N 1
ATOM 838 C CA . ARG A 1 105 ? -1.979 -6.856 12.282 1.00 82.00 105 ARG A CA 1
ATOM 839 C C . ARG A 1 105 ? -2.316 -8.272 11.848 1.00 82.00 105 ARG A C 1
ATOM 841 O O . ARG A 1 105 ? -3.455 -8.714 11.986 1.00 82.00 105 ARG A O 1
ATOM 848 N N . HIS A 1 106 ? -1.354 -8.923 11.212 1.00 77.12 106 HIS A N 1
ATOM 849 C CA . HIS A 1 106 ? -1.528 -10.253 10.655 1.00 77.12 106 HIS A CA 1
ATOM 850 C C . HIS A 1 106 ? -0.247 -11.046 10.863 1.00 77.12 106 HIS A C 1
ATOM 852 O O . HIS A 1 106 ? 0.832 -10.586 10.479 1.00 77.12 106 HIS A O 1
ATOM 858 N N . ASP A 1 107 ? -0.386 -12.232 11.443 1.00 75.75 107 ASP A N 1
ATOM 859 C CA . ASP A 1 107 ? 0.710 -13.179 11.555 1.00 75.75 107 ASP A CA 1
ATOM 860 C C . ASP A 1 107 ? 0.972 -13.796 10.190 1.00 75.75 107 ASP A C 1
ATOM 862 O O . ASP A 1 107 ? 0.195 -14.595 9.664 1.00 75.75 107 ASP A O 1
ATOM 866 N N . ILE A 1 108 ? 2.090 -13.399 9.599 1.00 70.44 108 ILE A N 1
ATOM 867 C CA . ILE A 1 108 ? 2.573 -14.009 8.374 1.00 70.44 108 ILE A CA 1
ATOM 868 C C . ILE A 1 108 ? 3.279 -15.301 8.779 1.00 70.44 108 ILE A C 1
ATOM 870 O O . ILE A 1 108 ? 4.223 -15.267 9.570 1.00 70.44 108 ILE A O 1
ATOM 874 N N . ALA A 1 109 ? 2.819 -16.438 8.247 1.00 66.44 109 ALA A N 1
ATOM 875 C CA . ALA A 1 109 ? 3.496 -17.719 8.433 1.00 66.44 109 ALA A CA 1
ATOM 876 C C . ALA A 1 109 ? 4.988 -17.591 8.084 1.00 66.44 109 ALA A C 1
ATOM 878 O O . ALA A 1 109 ? 5.338 -16.854 7.158 1.00 66.44 109 ALA A O 1
ATOM 879 N N . GLU A 1 110 ? 5.857 -18.310 8.805 1.00 63.91 110 GLU A N 1
ATOM 880 C CA . GLU A 1 110 ? 7.297 -18.272 8.543 1.00 63.91 110 GLU A CA 1
ATOM 881 C C . GLU A 1 110 ? 7.570 -18.492 7.053 1.00 63.91 110 GLU A C 1
ATOM 883 O O . GLU A 1 110 ? 7.240 -19.528 6.467 1.00 63.91 110 GLU A O 1
ATOM 888 N N . HIS A 1 111 ? 8.155 -17.477 6.419 1.00 60.97 111 HIS A N 1
ATOM 889 C CA . HIS A 1 111 ? 8.630 -17.622 5.058 1.00 60.97 111 HIS A CA 1
ATOM 890 C C . HIS A 1 111 ? 9.766 -18.639 5.027 1.00 60.97 111 HIS A 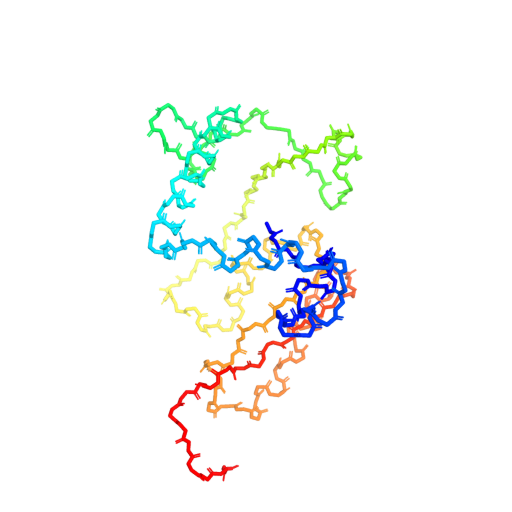C 1
ATOM 892 O O . HIS A 1 111 ? 10.528 -18.714 5.993 1.00 60.97 111 HIS A O 1
ATOM 898 N N . PRO A 1 112 ? 9.930 -19.388 3.919 1.00 60.97 112 PRO A N 1
ATOM 899 C CA . PRO A 1 112 ? 11.100 -20.234 3.746 1.00 60.97 112 PRO A CA 1
ATOM 900 C C . PRO A 1 112 ? 12.355 -19.391 3.994 1.00 60.97 112 PRO A C 1
ATOM 902 O O . PRO A 1 112 ? 12.666 -18.469 3.234 1.00 60.97 112 PRO A O 1
ATOM 905 N N . VAL A 1 113 ? 13.022 -19.676 5.117 1.00 56.62 113 VAL A N 1
ATOM 906 C CA . VAL A 1 113 ? 14.204 -18.941 5.549 1.00 56.62 113 VAL A CA 1
ATOM 907 C C . VAL A 1 113 ? 15.286 -19.189 4.527 1.00 56.62 113 VAL A C 1
ATOM 909 O O . VAL A 1 113 ? 15.587 -20.315 4.126 1.00 56.62 113 VAL A O 1
ATOM 912 N N . ARG A 1 114 ? 15.862 -18.087 4.087 1.00 62.25 114 ARG A N 1
ATOM 913 C CA . ARG A 1 114 ? 16.865 -18.090 3.058 1.00 62.25 114 ARG A CA 1
ATOM 914 C C . ARG A 1 114 ? 18.253 -18.203 3.672 1.00 62.25 114 ARG A C 1
ATOM 916 O O . ARG A 1 114 ? 18.586 -17.434 4.563 1.00 62.25 114 ARG A O 1
ATOM 923 N N . LEU A 1 115 ? 19.073 -19.123 3.165 1.00 57.31 115 LEU A N 1
ATOM 924 C CA . LEU A 1 115 ? 20.413 -19.372 3.712 1.00 57.31 115 LEU A CA 1
ATOM 925 C C . LEU A 1 115 ? 21.458 -18.311 3.302 1.00 57.31 115 LEU A C 1
ATOM 927 O O . LEU A 1 115 ? 22.471 -18.184 3.980 1.00 57.31 115 LEU A O 1
ATOM 931 N N . ASP A 1 116 ? 21.231 -17.544 2.224 1.00 70.44 116 ASP A N 1
ATOM 932 C CA . ASP A 1 116 ? 22.230 -16.640 1.617 1.00 70.44 116 ASP A CA 1
ATOM 933 C C . ASP A 1 116 ? 21.827 -15.145 1.545 1.00 70.44 116 ASP A C 1
ATOM 935 O O . ASP A 1 116 ? 22.576 -14.347 0.988 1.00 70.44 116 ASP A O 1
ATOM 939 N N . ASN A 1 117 ? 20.667 -14.735 2.084 1.00 66.69 117 ASN A N 1
ATOM 940 C CA . ASN A 1 117 ? 20.207 -13.326 2.165 1.00 66.69 117 ASN A CA 1
ATOM 941 C C . ASN A 1 117 ? 20.224 -12.485 0.852 1.00 66.69 117 ASN A C 1
ATOM 943 O O . ASN A 1 117 ? 20.199 -11.258 0.908 1.00 66.69 117 ASN A O 1
ATOM 947 N N . ASN A 1 118 ? 20.230 -13.090 -0.342 1.00 72.38 118 ASN A N 1
ATOM 948 C CA . ASN A 1 118 ? 20.490 -12.379 -1.613 1.00 72.38 118 ASN A CA 1
ATOM 949 C C . ASN A 1 118 ? 19.218 -12.036 -2.452 1.00 72.38 118 ASN A C 1
ATOM 951 O O . ASN A 1 118 ? 18.848 -12.800 -3.338 1.00 72.38 118 ASN A O 1
ATOM 955 N N . PRO A 1 119 ? 18.535 -10.890 -2.319 1.00 69.69 119 PRO A N 1
ATOM 956 C CA . PRO A 1 119 ? 17.167 -10.663 -2.840 1.00 69.69 119 PRO A CA 1
ATOM 957 C C . PRO A 1 119 ? 16.912 -10.935 -4.345 1.00 69.69 119 PRO A C 1
ATOM 959 O O . PRO A 1 119 ? 15.759 -11.078 -4.738 1.00 69.69 119 PRO A O 1
ATOM 962 N N . TYR A 1 120 ? 17.949 -11.082 -5.175 1.00 77.00 120 TYR A N 1
ATOM 963 C CA . TYR A 1 120 ? 17.877 -11.394 -6.607 1.00 77.00 120 TYR A CA 1
ATOM 964 C C . TYR A 1 120 ? 17.473 -12.833 -6.971 1.00 77.00 120 TYR A C 1
ATOM 966 O O . TYR A 1 120 ? 17.270 -13.122 -8.151 1.00 77.00 120 TYR A O 1
ATOM 974 N N . VAL A 1 121 ? 17.362 -13.757 -6.008 1.00 79.19 121 VAL A N 1
ATOM 975 C CA . VAL A 1 121 ? 16.923 -15.129 -6.326 1.00 79.19 121 VAL A CA 1
ATOM 976 C C . VAL A 1 121 ? 15.467 -15.138 -6.802 1.00 79.19 121 VAL A C 1
ATOM 978 O O . VAL A 1 121 ? 14.610 -14.528 -6.150 1.00 79.19 121 VAL A O 1
ATOM 981 N N . PRO A 1 122 ? 15.162 -15.845 -7.911 1.00 83.31 122 PRO A N 1
ATOM 982 C CA . PRO A 1 122 ? 13.809 -15.944 -8.441 1.00 83.31 122 PRO A CA 1
ATOM 983 C C . PRO A 1 122 ? 12.785 -16.315 -7.369 1.00 83.31 122 PRO A C 1
ATOM 985 O O . PRO A 1 122 ? 13.049 -17.151 -6.509 1.00 83.31 122 PRO A O 1
ATOM 988 N N . THR A 1 123 ? 11.600 -15.707 -7.442 1.00 82.81 123 THR A N 1
ATOM 989 C CA . THR A 1 123 ? 10.458 -15.895 -6.518 1.00 82.81 123 THR A CA 1
ATOM 990 C C . THR A 1 123 ? 10.648 -15.402 -5.079 1.00 82.81 123 THR A C 1
ATOM 992 O O . THR A 1 123 ? 9.655 -15.263 -4.369 1.00 82.81 123 THR A O 1
ATOM 995 N N . CYS A 1 124 ? 11.870 -15.064 -4.647 1.00 79.88 124 CYS A N 1
ATOM 996 C CA . CYS A 1 124 ? 12.150 -14.699 -3.256 1.00 79.88 124 CYS A CA 1
ATOM 997 C C . CYS A 1 124 ? 11.303 -13.511 -2.779 1.00 79.88 124 CYS A C 1
ATOM 999 O O . CYS A 1 124 ? 10.603 -13.617 -1.777 1.00 79.88 124 CYS A O 1
ATOM 1001 N N . LEU A 1 125 ? 11.343 -12.390 -3.504 1.00 83.88 125 LEU A N 1
ATOM 1002 C CA . LEU A 1 125 ? 10.599 -11.183 -3.129 1.00 83.88 125 LEU A CA 1
ATOM 1003 C C . LEU A 1 125 ? 9.086 -11.378 -3.246 1.00 83.88 125 LEU A C 1
ATOM 1005 O O . LEU A 1 125 ? 8.340 -10.889 -2.406 1.00 83.88 125 LEU A O 1
ATOM 1009 N N . PHE A 1 126 ? 8.627 -12.134 -4.247 1.00 86.81 126 PHE A N 1
ATOM 1010 C CA . PHE A 1 126 ? 7.207 -12.452 -4.372 1.00 86.81 126 PHE A CA 1
ATOM 1011 C C . PHE A 1 126 ? 6.712 -13.213 -3.142 1.00 86.81 126 PHE A C 1
ATOM 1013 O O . PHE A 1 126 ? 5.758 -12.782 -2.502 1.00 86.81 126 PHE A O 1
ATOM 1020 N N . ASN A 1 127 ? 7.401 -14.292 -2.767 1.00 82.69 127 ASN A N 1
ATOM 1021 C CA . ASN A 1 127 ? 7.009 -15.091 -1.616 1.00 82.69 127 ASN A CA 1
ATOM 1022 C C . ASN A 1 127 ? 7.119 -14.295 -0.318 1.00 82.69 127 ASN A C 1
ATOM 1024 O O . ASN A 1 127 ? 6.178 -14.336 0.453 1.00 82.69 127 ASN A O 1
ATOM 1028 N N . ALA A 1 128 ? 8.205 -13.549 -0.102 1.00 77.19 128 ALA A N 1
ATOM 1029 C CA . ALA A 1 128 ? 8.454 -12.858 1.163 1.00 77.19 128 ALA A CA 1
ATOM 1030 C C . ALA A 1 128 ? 7.665 -11.549 1.357 1.00 77.19 128 ALA A C 1
ATOM 1032 O O . ALA A 1 128 ? 7.446 -11.141 2.492 1.00 77.19 128 ALA A O 1
ATOM 1033 N N . MET A 1 129 ? 7.289 -10.853 0.277 1.00 82.69 129 MET A N 1
ATOM 1034 C CA . MET A 1 129 ? 6.673 -9.519 0.367 1.0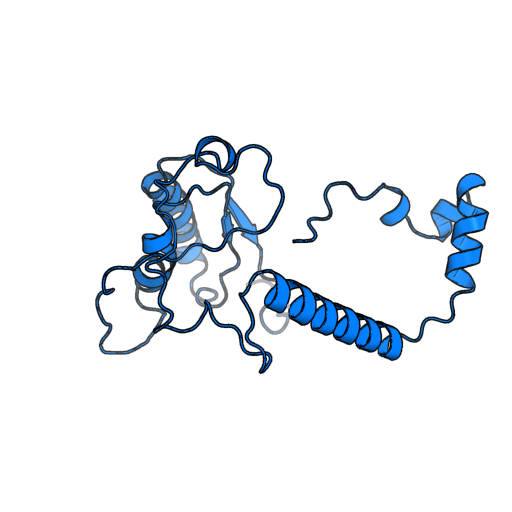0 82.69 129 MET A CA 1
ATOM 1035 C C . MET A 1 129 ? 5.252 -9.459 -0.189 1.00 82.69 129 MET A C 1
ATOM 1037 O O . MET A 1 129 ? 4.431 -8.719 0.343 1.00 82.69 129 MET A O 1
ATOM 1041 N N . LEU A 1 130 ? 4.950 -10.199 -1.260 1.00 88.25 130 LEU A N 1
ATOM 1042 C CA . LEU A 1 130 ? 3.668 -10.085 -1.965 1.00 88.25 130 LEU A CA 1
ATOM 1043 C C . LEU A 1 130 ? 2.688 -11.190 -1.587 1.00 88.25 130 LEU A C 1
ATOM 1045 O O . LEU A 1 130 ? 1.512 -10.907 -1.382 1.00 88.25 130 LEU A O 1
ATOM 1049 N N . LYS A 1 131 ? 3.154 -12.436 -1.454 1.00 87.25 131 LYS A N 1
ATOM 1050 C CA . LYS A 1 131 ? 2.301 -13.584 -1.121 1.00 87.25 131 LYS A CA 1
ATOM 1051 C C . LYS A 1 131 ? 1.484 -13.385 0.168 1.00 87.25 131 LYS A C 1
ATOM 1053 O O . LYS A 1 131 ? 0.306 -13.734 0.142 1.00 87.25 131 LYS A O 1
ATOM 1058 N N . PRO A 1 132 ? 2.015 -12.777 1.250 1.00 84.25 132 PRO A N 1
ATOM 1059 C CA . PRO A 1 132 ? 1.227 -12.484 2.453 1.00 84.25 132 PRO A CA 1
ATOM 1060 C C . PRO A 1 132 ? 0.100 -11.473 2.236 1.00 84.25 132 PRO A C 1
ATOM 1062 O O . PRO A 1 132 ? -0.839 -11.420 3.022 1.00 84.25 132 PRO A O 1
ATOM 1065 N N . LEU A 1 133 ? 0.191 -10.661 1.179 1.00 86.88 133 LEU A N 1
ATOM 1066 C CA . LEU A 1 133 ? -0.789 -9.631 0.850 1.00 86.88 133 LEU A CA 1
ATOM 1067 C C . LEU A 1 133 ? -1.903 -10.146 -0.076 1.00 86.88 133 LEU A C 1
ATOM 1069 O O . LEU A 1 133 ? -2.890 -9.445 -0.275 1.00 86.88 133 LEU A O 1
ATOM 1073 N N . VAL A 1 134 ? -1.780 -11.363 -0.619 1.00 88.81 134 VAL A N 1
ATOM 1074 C CA . VAL A 1 134 ? -2.780 -11.974 -1.517 1.00 88.81 134 VAL A CA 1
ATOM 1075 C C . VAL A 1 134 ? -4.195 -12.046 -0.917 1.00 88.81 134 VAL A C 1
ATOM 1077 O O . VAL A 1 134 ? -5.148 -11.805 -1.655 1.00 88.81 134 VAL A O 1
ATOM 1080 N N . PRO A 1 135 ? -4.393 -12.307 0.393 1.00 84.50 135 PRO A N 1
ATOM 1081 C CA . PRO A 1 135 ? -5.730 -12.275 0.994 1.00 84.50 135 PRO A CA 1
ATOM 1082 C C . PRO A 1 135 ? -6.398 -10.888 1.007 1.00 84.50 135 PRO A C 1
ATOM 1084 O O . PRO A 1 135 ? -7.607 -10.788 1.214 1.00 84.50 135 PRO A O 1
ATOM 1087 N N . PHE A 1 136 ? -5.635 -9.810 0.807 1.00 83.44 136 PHE A N 1
ATOM 1088 C CA . PHE A 1 136 ? -6.143 -8.442 0.826 1.00 83.44 136 PHE A CA 1
ATOM 1089 C C . PHE A 1 136 ? -6.570 -8.003 -0.577 1.00 83.44 136 PHE A C 1
ATOM 1091 O O . PHE A 1 136 ? -5.910 -8.300 -1.572 1.00 83.44 136 PHE A O 1
ATOM 1098 N N . ALA A 1 137 ? -7.666 -7.244 -0.662 1.00 85.12 137 ALA A N 1
ATOM 1099 C CA . ALA A 1 137 ? -8.126 -6.698 -1.934 1.00 85.12 137 ALA A CA 1
ATOM 1100 C C . ALA A 1 137 ? -7.098 -5.719 -2.525 1.00 85.12 137 ALA A C 1
ATOM 1102 O O . ALA A 1 137 ? -6.633 -4.804 -1.846 1.00 85.12 137 ALA A O 1
ATOM 1103 N N . VAL A 1 138 ? -6.816 -5.866 -3.821 1.00 88.62 138 VAL A N 1
ATOM 1104 C CA . VAL A 1 138 ? -5.959 -4.958 -4.591 1.00 88.62 138 VAL A CA 1
ATOM 1105 C C . VAL A 1 138 ? -6.789 -4.236 -5.653 1.00 88.62 138 VAL A C 1
ATOM 1107 O O . VAL A 1 138 ? -7.686 -4.816 -6.264 1.00 88.62 138 VAL A O 1
ATOM 1110 N N . LYS A 1 139 ? -6.518 -2.943 -5.860 1.00 89.44 139 LYS A N 1
ATOM 1111 C CA . LYS A 1 139 ? -7.169 -2.132 -6.907 1.00 89.44 139 LYS A CA 1
ATOM 1112 C C . LYS A 1 139 ? -6.317 -1.958 -8.160 1.00 89.44 139 LYS A C 1
ATOM 1114 O O . LYS A 1 139 ? -6.850 -1.577 -9.194 1.00 89.44 139 LYS A O 1
ATOM 1119 N N . GLY A 1 140 ? -5.018 -2.204 -8.060 1.00 92.62 140 GLY A N 1
ATOM 1120 C CA . GLY A 1 140 ? -4.066 -2.037 -9.145 1.00 92.62 140 GLY A CA 1
ATOM 1121 C C . GLY A 1 140 ? -2.632 -2.179 -8.650 1.00 92.62 140 GLY A C 1
ATOM 1122 O O . GLY A 1 140 ? -2.386 -2.197 -7.442 1.00 92.62 140 GLY A O 1
ATOM 1123 N N . ALA A 1 141 ? -1.691 -2.231 -9.585 1.00 94.19 141 ALA A N 1
ATOM 1124 C CA . ALA A 1 141 ? -0.262 -2.235 -9.305 1.00 94.19 141 ALA A CA 1
ATOM 1125 C C . ALA A 1 141 ? 0.445 -1.106 -10.061 1.00 94.19 141 ALA A C 1
ATOM 1127 O O . ALA A 1 141 ? 0.103 -0.798 -11.201 1.00 94.19 141 ALA A O 1
ATOM 1128 N N . ILE A 1 142 ? 1.453 -0.511 -9.424 1.00 93.88 142 ILE A N 1
ATOM 1129 C CA . ILE A 1 142 ? 2.407 0.396 -10.064 1.00 93.88 142 ILE A CA 1
ATOM 1130 C C . ILE A 1 142 ? 3.770 -0.278 -9.966 1.00 93.88 142 ILE A C 1
ATOM 1132 O O . ILE A 1 142 ? 4.263 -0.535 -8.869 1.00 93.88 142 ILE A O 1
ATOM 1136 N N . TRP A 1 143 ? 4.355 -0.592 -11.113 1.00 91.94 143 TRP A N 1
ATOM 1137 C CA . TRP A 1 143 ? 5.599 -1.331 -11.225 1.00 91.94 143 TRP A CA 1
ATOM 1138 C C . TRP A 1 143 ? 6.710 -0.423 -11.720 1.00 91.94 143 TRP A C 1
ATOM 1140 O O . TRP A 1 143 ? 6.683 0.047 -12.858 1.00 91.94 143 TRP A O 1
ATOM 1150 N N . TYR A 1 144 ? 7.693 -0.199 -10.853 1.00 90.44 144 TYR A N 1
ATOM 1151 C CA . TYR A 1 144 ? 8.914 0.513 -11.187 1.00 90.44 144 TYR A CA 1
ATOM 1152 C C . TYR A 1 144 ? 10.116 -0.385 -10.892 1.00 90.44 144 TYR A C 1
ATOM 1154 O O . TYR A 1 144 ? 10.508 -0.553 -9.739 1.00 90.44 144 TYR A O 1
ATOM 1162 N N . GLN A 1 145 ? 10.635 -1.016 -11.943 1.00 84.00 145 GLN A N 1
ATOM 1163 C CA . GLN A 1 145 ? 11.801 -1.895 -11.917 1.00 84.00 145 GLN A CA 1
ATOM 1164 C C . GLN A 1 145 ? 12.301 -2.062 -13.355 1.00 84.00 145 GLN A C 1
ATOM 1166 O O . GLN A 1 145 ? 11.465 -2.190 -14.251 1.00 84.00 145 GLN A O 1
ATOM 1171 N N . ASP A 1 146 ? 13.622 -2.058 -13.555 1.00 79.12 146 ASP A N 1
ATOM 1172 C CA . ASP A 1 146 ? 14.338 -2.633 -14.724 1.00 79.12 146 ASP A CA 1
ATOM 1173 C C . ASP A 1 146 ? 15.882 -2.533 -14.552 1.00 79.12 146 ASP A C 1
ATOM 1175 O O . ASP A 1 146 ? 16.659 -3.170 -15.257 1.00 79.12 146 ASP A O 1
ATOM 1179 N N . GLU A 1 147 ? 16.378 -1.813 -13.539 1.00 80.06 147 GLU A N 1
ATOM 1180 C CA . GLU A 1 147 ? 17.805 -1.555 -13.282 1.00 80.06 147 GLU A CA 1
ATOM 1181 C C . GLU A 1 147 ? 18.646 -2.835 -13.155 1.00 80.06 147 GLU A C 1
ATOM 1183 O O . GLU A 1 147 ? 19.773 -2.900 -13.640 1.00 80.06 147 GLU A O 1
ATOM 1188 N N . GLY A 1 148 ? 18.092 -3.884 -12.538 1.00 80.50 148 GLY A N 1
ATOM 1189 C CA . GLY A 1 148 ? 18.751 -5.192 -12.399 1.00 80.50 148 GLY A CA 1
ATOM 1190 C C . GLY A 1 148 ? 18.707 -6.065 -13.663 1.00 80.50 148 GLY A C 1
ATOM 1191 O O . GLY A 1 148 ? 19.234 -7.184 -13.678 1.00 80.50 148 GLY A O 1
ATOM 1192 N N . ASN A 1 149 ? 18.048 -5.590 -14.718 1.00 83.12 149 ASN A N 1
ATOM 1193 C CA . ASN A 1 149 ? 17.779 -6.320 -15.952 1.00 83.12 149 ASN A CA 1
ATOM 1194 C C . ASN A 1 149 ? 18.273 -5.597 -17.213 1.00 83.12 149 ASN A C 1
ATOM 1196 O O . ASN A 1 149 ? 18.143 -6.168 -18.297 1.00 83.12 149 ASN A O 1
ATOM 1200 N N . VAL A 1 150 ? 18.923 -4.435 -17.079 1.00 80.38 150 VAL A N 1
ATOM 1201 C CA . VAL A 1 150 ? 19.377 -3.589 -18.200 1.00 80.38 150 VAL A CA 1
ATOM 1202 C C . VAL A 1 150 ? 20.202 -4.330 -19.256 1.00 80.38 150 VAL A C 1
ATOM 1204 O O . VAL A 1 150 ? 19.963 -4.168 -20.452 1.00 80.38 150 VAL A O 1
ATOM 1207 N N . ASP A 1 151 ? 21.104 -5.227 -18.846 1.00 82.56 151 ASP A N 1
ATOM 1208 C CA . ASP A 1 151 ? 21.947 -6.007 -19.770 1.00 82.56 151 ASP A CA 1
ATOM 1209 C C . ASP A 1 151 ? 21.197 -7.175 -20.442 1.00 82.56 151 ASP A C 1
ATOM 1211 O O . ASP A 1 151 ? 21.744 -7.906 -21.268 1.00 82.56 151 ASP A O 1
ATOM 1215 N N . ARG A 1 152 ? 19.924 -7.382 -20.088 1.00 83.12 152 ARG A N 1
ATOM 1216 C CA . ARG A 1 152 ? 19.082 -8.512 -20.503 1.00 83.12 152 ARG A CA 1
ATOM 1217 C C . ARG A 1 152 ? 17.735 -8.051 -21.063 1.00 83.12 152 ARG A C 1
ATOM 1219 O O . ARG A 1 152 ? 16.748 -8.774 -20.957 1.00 83.12 152 ARG A O 1
ATOM 1226 N N . ALA A 1 153 ? 17.695 -6.896 -21.726 1.00 83.44 153 ALA A N 1
ATOM 1227 C CA . ALA A 1 153 ? 16.469 -6.281 -22.248 1.00 83.44 153 ALA A CA 1
ATOM 1228 C C . ALA A 1 153 ? 15.577 -7.224 -23.089 1.00 83.44 153 ALA A C 1
ATOM 1230 O O . ALA A 1 153 ? 14.354 -7.212 -22.953 1.00 83.44 153 ALA A O 1
ATOM 1231 N N . LYS A 1 154 ? 16.168 -8.085 -23.936 1.00 86.25 154 LYS A N 1
ATOM 1232 C CA . LYS A 1 154 ? 15.403 -9.087 -24.710 1.00 86.25 154 LYS A CA 1
ATOM 1233 C C . LYS A 1 154 ? 14.693 -10.088 -23.798 1.00 86.25 154 LYS A C 1
ATOM 1235 O O . LYS A 1 154 ? 13.511 -10.328 -23.976 1.00 86.25 154 LYS A O 1
ATOM 1240 N N . GLN A 1 155 ? 15.403 -10.612 -22.800 1.00 87.75 155 GLN A N 1
ATOM 1241 C CA . GLN A 1 155 ? 14.819 -11.514 -21.811 1.00 87.75 155 GLN A CA 1
ATOM 1242 C C . GLN A 1 155 ? 13.770 -10.791 -20.955 1.00 87.75 155 GLN A C 1
ATOM 1244 O O . GLN A 1 155 ? 12.745 -11.375 -20.625 1.00 87.75 155 GLN A O 1
ATOM 1249 N N . TYR A 1 156 ? 13.992 -9.519 -20.611 1.00 87.56 156 TYR A N 1
ATOM 1250 C CA . TYR A 1 156 ? 13.045 -8.737 -19.815 1.00 87.56 156 TYR A CA 1
ATOM 1251 C C . TYR A 1 156 ? 11.694 -8.567 -20.517 1.00 87.56 156 TYR A C 1
ATOM 1253 O O . TYR A 1 156 ? 10.655 -8.705 -19.877 1.00 87.56 156 TYR A O 1
ATOM 1261 N N . ARG A 1 157 ? 11.695 -8.376 -21.844 1.00 87.19 157 ARG A N 1
ATOM 1262 C CA . ARG A 1 157 ? 10.468 -8.348 -22.658 1.00 87.19 157 ARG A CA 1
ATOM 1263 C C . ARG A 1 157 ? 9.615 -9.602 -22.466 1.00 87.19 157 ARG A C 1
ATOM 1265 O O . ARG A 1 157 ? 8.401 -9.483 -22.343 1.00 87.19 157 ARG A O 1
ATOM 1272 N N . ASP A 1 158 ? 10.248 -10.769 -22.423 1.00 90.69 158 ASP A N 1
ATOM 1273 C CA . ASP A 1 158 ? 9.550 -12.047 -22.264 1.00 90.69 158 ASP A CA 1
ATOM 1274 C C . ASP A 1 158 ? 9.131 -12.292 -20.805 1.00 90.69 158 ASP A C 1
ATOM 1276 O O . ASP A 1 158 ? 8.146 -12.977 -20.536 1.00 90.69 158 ASP A O 1
ATOM 1280 N N . LEU A 1 159 ? 9.865 -11.722 -19.844 1.00 90.94 159 LEU A N 1
ATOM 1281 C CA . LEU A 1 159 ? 9.575 -11.861 -18.418 1.00 90.94 159 LEU A CA 1
ATOM 1282 C C . LEU A 1 159 ? 8.465 -10.925 -17.932 1.00 90.94 159 LEU A C 1
ATOM 1284 O O . LEU A 1 159 ? 7.711 -11.316 -17.044 1.00 90.94 159 LEU A O 1
ATOM 1288 N N . MET A 1 160 ? 8.360 -9.714 -18.483 1.00 91.94 160 MET A N 1
ATOM 1289 C CA . MET A 1 160 ? 7.476 -8.660 -17.973 1.00 91.94 160 MET A CA 1
ATOM 1290 C C . MET A 1 160 ? 5.975 -9.022 -17.944 1.00 91.94 160 MET A C 1
ATOM 1292 O O . MET A 1 160 ? 5.293 -8.621 -17.000 1.00 91.94 160 MET A O 1
ATOM 1296 N N . PRO A 1 161 ? 5.422 -9.813 -18.884 1.00 92.88 161 PRO A N 1
ATOM 1297 C CA . PRO A 1 161 ? 4.033 -10.267 -18.786 1.00 92.88 161 PRO A CA 1
ATOM 1298 C C . PRO A 1 161 ? 3.763 -11.210 -17.602 1.00 92.88 161 PRO A C 1
ATOM 1300 O O . PRO A 1 161 ? 2.631 -11.300 -17.129 1.00 92.88 161 PRO A O 1
ATOM 1303 N N . ASN A 1 162 ? 4.782 -11.919 -17.100 1.00 93.06 162 ASN A N 1
ATOM 1304 C CA . ASN A 1 162 ? 4.611 -12.933 -16.057 1.00 93.06 162 ASN A CA 1
ATOM 1305 C C . ASN A 1 162 ? 4.091 -12.381 -14.720 1.00 93.06 162 ASN A C 1
ATOM 1307 O O . ASN A 1 162 ? 3.139 -12.967 -14.208 1.00 93.06 162 ASN A O 1
ATOM 1311 N N . PRO A 1 163 ? 4.645 -11.302 -14.123 1.00 91.81 163 PRO A N 1
ATOM 1312 C CA . PRO A 1 163 ? 4.088 -10.744 -12.892 1.00 91.81 163 PRO A CA 1
ATOM 1313 C C . PRO A 1 163 ? 2.641 -10.276 -13.065 1.00 91.81 163 PRO A C 1
ATOM 1315 O O . PRO A 1 163 ? 1.836 -10.534 -12.179 1.00 91.81 163 PRO A O 1
ATOM 1318 N N . ILE A 1 164 ? 2.288 -9.679 -14.208 1.00 92.94 164 ILE A N 1
ATOM 1319 C CA . ILE A 1 164 ? 0.916 -9.235 -14.499 1.00 92.94 164 ILE A CA 1
ATOM 1320 C C . ILE A 1 164 ? -0.034 -10.438 -14.461 1.00 92.94 164 ILE A C 1
ATOM 1322 O O . ILE A 1 164 ? -0.959 -10.482 -13.654 1.00 92.94 164 ILE A O 1
ATOM 1326 N N . ASN A 1 165 ? 0.254 -11.460 -15.271 1.00 93.12 165 ASN A N 1
ATOM 1327 C CA . ASN A 1 165 ? -0.580 -12.657 -15.363 1.00 93.12 165 ASN A CA 1
ATOM 1328 C C . ASN A 1 165 ? -0.655 -13.408 -14.028 1.00 93.12 165 ASN A C 1
ATOM 1330 O O . ASN A 1 165 ? -1.731 -13.824 -13.605 1.00 93.12 165 ASN A O 1
ATOM 1334 N N . ASN A 1 166 ? 0.484 -13.567 -13.351 1.00 94.19 166 ASN A N 1
ATOM 1335 C CA . ASN A 1 166 ? 0.548 -14.260 -12.071 1.00 94.19 166 ASN A CA 1
ATOM 1336 C C . ASN A 1 166 ? -0.266 -13.529 -10.996 1.00 94.19 166 ASN A C 1
ATOM 1338 O O . ASN A 1 166 ? -1.032 -14.160 -10.276 1.00 94.19 166 ASN A O 1
ATOM 1342 N N . TRP A 1 167 ? -0.139 -12.204 -10.882 1.00 94.94 167 TRP A N 1
ATOM 1343 C CA . TRP A 1 167 ? -0.850 -11.474 -9.835 1.00 94.94 167 TRP A CA 1
ATOM 1344 C C . TRP A 1 167 ? -2.357 -11.434 -10.099 1.00 94.94 167 TRP A C 1
ATOM 1346 O O . TRP A 1 167 ? -3.126 -11.576 -9.153 1.00 94.94 167 TRP A O 1
ATOM 1356 N N . CYS A 1 168 ? -2.804 -11.353 -11.355 1.00 92.50 168 CYS A N 1
ATOM 1357 C CA . CYS A 1 168 ? -4.232 -11.482 -11.657 1.00 92.50 168 CYS A CA 1
ATOM 1358 C C . CYS A 1 168 ? -4.795 -12.855 -11.234 1.00 92.50 168 CYS A C 1
ATOM 1360 O O . CYS A 1 168 ? -5.915 -12.936 -10.726 1.00 92.50 168 CYS A O 1
ATOM 1362 N N . VAL A 1 169 ? -4.011 -13.934 -11.381 1.00 94.19 169 VAL A N 1
ATOM 1363 C C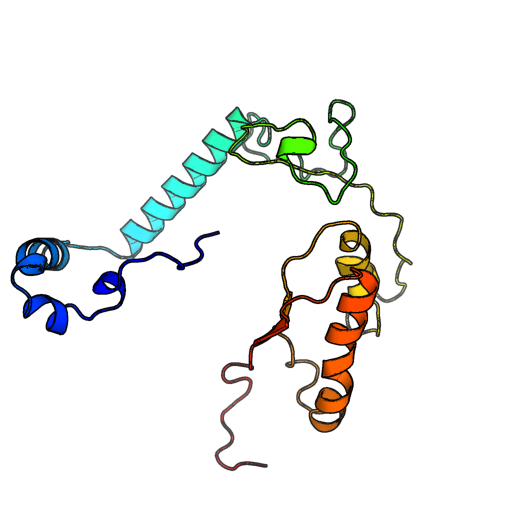A . VAL A 1 169 ? -4.383 -15.281 -10.906 1.00 94.19 169 VAL A CA 1
ATOM 1364 C C . VAL A 1 169 ? -4.415 -15.350 -9.379 1.00 94.19 169 VAL A C 1
ATOM 1366 O O . VAL A 1 169 ? -5.395 -15.827 -8.810 1.00 94.19 169 VAL A O 1
ATOM 1369 N N . GLU A 1 170 ? -3.370 -14.862 -8.712 1.00 94.00 170 GLU A N 1
ATOM 1370 C CA . GLU A 1 170 ? -3.235 -14.902 -7.250 1.00 94.00 170 GLU A CA 1
ATOM 1371 C C . GLU A 1 170 ? -4.358 -14.128 -6.549 1.00 94.00 170 GLU A C 1
ATOM 1373 O O . GLU A 1 170 ? -5.006 -14.655 -5.646 1.00 94.00 170 GLU A O 1
ATOM 1378 N N . TRP A 1 171 ? -4.660 -12.919 -7.023 1.00 92.88 171 TRP A N 1
ATOM 1379 C CA . TRP A 1 171 ? -5.748 -12.089 -6.496 1.00 92.88 171 TRP A CA 1
ATOM 1380 C C . TRP A 1 171 ? -7.123 -12.422 -7.081 1.00 92.88 171 TRP A C 1
ATOM 1382 O O . TRP A 1 171 ? -8.112 -11.802 -6.687 1.00 92.88 171 TRP A O 1
ATOM 1392 N N . LYS A 1 172 ? -7.208 -13.388 -8.007 1.00 92.44 172 LYS A N 1
ATOM 1393 C CA . LYS A 1 172 ? -8.444 -13.788 -8.706 1.00 92.44 172 LYS A CA 1
ATOM 1394 C C . LYS A 1 172 ? -9.222 -12.586 -9.254 1.00 92.44 172 LYS A C 1
ATOM 1396 O O . LYS A 1 172 ? -10.448 -12.532 -9.166 1.00 92.44 172 LYS A O 1
ATOM 1401 N N . SER A 1 173 ? -8.498 -11.603 -9.772 1.00 90.62 173 SER A N 1
ATOM 1402 C CA . SER A 1 173 ? -9.038 -10.310 -10.178 1.00 90.62 173 SER A CA 1
ATOM 1403 C C . SER A 1 173 ? -8.208 -9.754 -11.320 1.00 90.62 173 SER A C 1
ATOM 1405 O O . SER A 1 173 ? -6.982 -9.800 -11.265 1.00 90.62 173 SER A O 1
ATOM 1407 N N . ASP A 1 174 ? -8.874 -9.202 -12.330 1.00 92.62 174 ASP A N 1
ATOM 1408 C CA . ASP A 1 174 ? -8.210 -8.417 -13.364 1.00 92.62 174 ASP A CA 1
ATOM 1409 C C . ASP A 1 174 ? -8.146 -6.959 -12.900 1.00 92.62 174 ASP A C 1
ATOM 1411 O O . ASP A 1 174 ? -9.179 -6.336 -12.628 1.00 92.62 174 ASP A O 1
ATOM 1415 N N . PHE A 1 175 ? -6.936 -6.429 -12.729 1.00 93.12 175 PHE A N 1
ATOM 1416 C CA . PHE A 1 175 ? -6.724 -5.080 -12.216 1.00 93.12 175 PHE A CA 1
ATOM 1417 C C . PHE A 1 175 ? -5.687 -4.308 -13.042 1.00 93.12 175 PHE A C 1
ATOM 1419 O O . PHE A 1 175 ? -4.748 -4.898 -13.578 1.00 93.12 175 PHE A O 1
ATOM 1426 N N . PRO A 1 176 ? -5.804 -2.968 -13.119 1.00 95.00 176 PRO A N 1
ATOM 1427 C CA . PRO A 1 176 ? -4.841 -2.137 -13.829 1.00 95.00 176 PRO A CA 1
ATOM 1428 C C . PRO A 1 176 ? -3.404 -2.328 -13.331 1.00 95.00 176 PRO A C 1
ATOM 1430 O O . PRO A 1 176 ? -3.131 -2.238 -12.131 1.00 95.00 176 PRO A O 1
ATOM 1433 N N . PHE A 1 177 ? -2.478 -2.519 -14.270 1.00 95.38 177 PHE A N 1
ATOM 1434 C CA . PHE A 1 177 ? -1.049 -2.651 -14.004 1.00 95.38 177 PHE A CA 1
ATOM 1435 C C . PHE A 1 177 ? -0.284 -1.553 -14.752 1.00 95.38 177 PHE A C 1
ATOM 1437 O O . PHE A 1 177 ? -0.180 -1.567 -15.978 1.00 95.38 177 PHE A O 1
ATOM 1444 N N . PHE A 1 178 ? 0.235 -0.574 -14.017 1.00 93.44 178 PHE A N 1
ATOM 1445 C CA . PHE A 1 178 ? 0.957 0.568 -14.570 1.00 93.44 178 PHE A CA 1
ATOM 1446 C C . PHE A 1 178 ? 2.458 0.312 -14.524 1.00 93.44 178 PHE A C 1
ATOM 1448 O O . PHE A 1 178 ? 3.002 0.006 -13.467 1.00 93.44 178 PHE A O 1
ATOM 1455 N N . ILE A 1 179 ? 3.135 0.466 -15.659 1.00 91.19 179 ILE A N 1
ATOM 1456 C CA . ILE A 1 179 ? 4.582 0.261 -15.776 1.00 91.19 179 ILE A CA 1
ATOM 1457 C C . ILE A 1 179 ? 5.256 1.627 -15.868 1.00 91.19 179 ILE A C 1
ATOM 1459 O O . ILE A 1 179 ? 4.888 2.451 -16.705 1.00 91.19 179 ILE A O 1
ATOM 1463 N N . VAL A 1 180 ? 6.246 1.865 -15.012 1.00 87.88 180 VAL A N 1
ATOM 1464 C CA . VAL A 1 180 ? 7.048 3.090 -15.005 1.00 87.88 180 VAL A CA 1
ATOM 1465 C C . VAL A 1 180 ? 8.322 2.849 -15.805 1.00 87.88 180 VAL A C 1
ATOM 1467 O O . VAL A 1 180 ? 9.100 1.949 -15.492 1.00 87.88 180 VAL A O 1
ATOM 1470 N N . GLN A 1 181 ? 8.546 3.662 -16.836 1.00 80.81 181 GLN A N 1
ATOM 1471 C CA . GLN A 1 181 ? 9.790 3.628 -17.598 1.00 80.81 181 GLN A CA 1
ATOM 1472 C C . GLN A 1 181 ? 10.922 4.291 -16.804 1.00 80.81 181 GLN A C 1
ATOM 1474 O O . GLN A 1 181 ? 10.735 5.368 -16.235 1.00 80.81 181 GLN A O 1
ATOM 1479 N N . LEU A 1 182 ? 12.107 3.671 -16.812 1.00 69.31 182 LEU A N 1
ATOM 1480 C CA . LEU A 1 182 ? 13.311 4.222 -16.194 1.00 69.31 182 LEU A CA 1
ATOM 1481 C C . LEU A 1 182 ? 13.621 5.632 -16.704 1.00 69.31 182 LEU A C 1
ATOM 1483 O O . LEU A 1 182 ? 13.861 5.847 -17.895 1.00 69.31 182 LEU A O 1
ATOM 1487 N N . ALA A 1 183 ? 13.678 6.589 -15.781 1.00 62.94 183 ALA A N 1
ATOM 1488 C CA . ALA A 1 183 ? 14.146 7.932 -16.075 1.00 62.94 183 ALA A CA 1
ATOM 1489 C C . ALA A 1 183 ? 15.682 7.939 -16.098 1.00 62.94 183 ALA A C 1
ATOM 1491 O O . ALA A 1 183 ? 16.321 7.860 -15.055 1.00 62.94 183 ALA A O 1
ATOM 1492 N N . ASN A 1 184 ? 16.269 8.042 -17.293 1.00 57.94 184 ASN A N 1
ATOM 1493 C CA . ASN A 1 184 ? 17.685 8.365 -17.513 1.00 57.94 184 ASN A CA 1
ATOM 1494 C C . ASN A 1 184 ? 18.678 7.551 -16.644 1.00 57.94 184 ASN A C 1
ATOM 1496 O O . ASN A 1 184 ? 19.544 8.103 -15.964 1.00 57.94 184 ASN A O 1
ATOM 1500 N N . TYR A 1 185 ? 18.533 6.225 -16.652 1.00 53.41 185 TYR A N 1
ATOM 1501 C CA . TYR A 1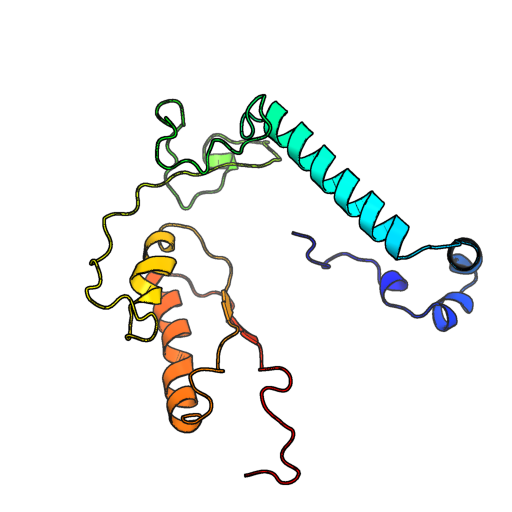 185 ? 19.451 5.311 -15.976 1.00 53.41 185 TYR A CA 1
ATOM 1502 C C . TYR A 1 185 ? 20.735 5.153 -16.812 1.00 53.41 185 TYR A C 1
ATOM 1504 O O . TYR A 1 185 ? 20.656 4.830 -17.995 1.00 53.41 185 TYR A O 1
ATOM 1512 N N . MET A 1 186 ? 21.906 5.354 -16.188 1.00 57.81 186 MET A N 1
ATOM 1513 C CA . MET A 1 186 ? 23.261 5.365 -16.788 1.00 57.81 186 MET A CA 1
ATOM 1514 C C . MET A 1 186 ? 23.663 6.659 -17.526 1.00 57.81 186 MET A C 1
ATOM 1516 O O . MET A 1 186 ? 22.844 7.507 -17.873 1.00 57.81 186 MET A O 1
ATOM 1520 N N . LYS A 1 187 ? 24.979 6.837 -17.753 1.00 62.03 187 LYS A N 1
ATOM 1521 C CA . LYS A 1 187 ? 25.510 7.947 -18.566 1.00 62.03 187 LYS A CA 1
ATOM 1522 C C . LYS A 1 187 ? 24.906 7.895 -19.971 1.00 62.03 187 LYS A C 1
ATOM 1524 O O . LYS A 1 187 ? 24.904 6.838 -20.600 1.00 62.03 187 LYS A O 1
ATOM 1529 N N . ARG A 1 188 ? 24.469 9.057 -20.469 1.00 52.88 188 ARG A N 1
ATOM 1530 C CA . ARG A 1 188 ? 24.012 9.250 -21.850 1.00 52.88 188 ARG A CA 1
ATOM 1531 C C . ARG A 1 188 ? 25.042 8.651 -22.812 1.00 52.88 188 ARG A C 1
ATOM 1533 O O . ARG A 1 188 ? 26.199 9.062 -22.801 1.00 52.88 188 ARG A O 1
ATOM 1540 N N . LYS A 1 189 ? 24.626 7.667 -23.610 1.00 59.62 189 LYS A N 1
ATOM 1541 C CA . LYS A 1 189 ? 25.393 7.219 -24.776 1.00 59.62 189 LYS A CA 1
ATOM 1542 C C . LYS A 1 189 ? 25.012 8.108 -25.951 1.00 59.62 189 LYS A C 1
ATOM 1544 O O . LYS A 1 189 ? 23.829 8.323 -26.200 1.00 59.62 189 LYS A O 1
ATOM 1549 N N . ASP A 1 190 ? 26.012 8.615 -26.660 1.00 68.12 190 ASP A N 1
ATOM 1550 C CA . ASP A 1 190 ? 25.804 9.542 -27.778 1.00 68.12 190 ASP A CA 1
ATOM 1551 C C . ASP A 1 190 ? 25.253 8.856 -29.040 1.00 68.12 190 ASP A C 1
ATOM 1553 O O . ASP A 1 190 ? 24.816 9.534 -29.967 1.00 68.12 190 ASP A O 1
ATOM 1557 N N . MET A 1 191 ? 25.223 7.519 -29.077 1.00 40.88 191 MET A N 1
ATOM 1558 C CA . MET A 1 191 ? 24.666 6.738 -30.183 1.00 40.88 191 MET A CA 1
ATOM 1559 C C . MET A 1 191 ? 23.751 5.615 -29.667 1.00 40.88 191 MET A C 1
ATOM 1561 O O . MET A 1 191 ? 24.100 4.969 -28.671 1.00 40.88 191 MET A O 1
ATOM 1565 N N . PRO A 1 192 ? 22.599 5.367 -30.323 1.00 52.25 192 PRO A N 1
ATOM 1566 C CA . PRO A 1 192 ? 21.738 4.230 -30.009 1.00 52.25 192 PRO A CA 1
ATOM 1567 C C . PRO A 1 192 ? 22.440 2.910 -30.369 1.00 52.25 192 PRO A C 1
ATOM 1569 O O . PRO A 1 192 ? 23.147 2.839 -31.375 1.00 52.25 192 PRO A O 1
ATOM 1572 N N . GLY A 1 193 ? 22.273 1.898 -29.513 1.00 50.19 193 GLY A N 1
ATOM 1573 C CA . GLY A 1 193 ? 22.769 0.531 -29.721 1.00 50.19 193 GLY A CA 1
ATOM 1574 C C . GLY A 1 193 ? 21.699 -0.425 -30.224 1.00 50.19 193 GLY A C 1
ATOM 1575 O O . GLY A 1 193 ? 20.515 -0.020 -30.268 1.00 50.19 193 GLY A O 1
#

pLDDT: mean 80.28, std 12.4, range [30.64, 95.38]

Secondary structure (DSSP, 8-state):
----TT--GGGGS-HHHHHTSGGGHHHHHHHHT----HHHHHHHHHHHHHHHHHHHHHHHTSB-TTS-BSTTSTT---TTSPP--SSS-GGGGT-TT--S-------PPPP---SS--TTSTTHHIIIIIGGGTTS----EEE---GGGGGGHHHHHHHTHHHHHHHHHHTTS---EEEPPPSS-SSPPSS--

Radius of gyration: 23.92 Å; chains: 1; bounding box: 46×60×56 Å

Foldseek 3Di:
DPDVPPDDPVVVDDLVVCCVPPVCVVVSVVVVPDPDDPVVVVVVVVVVVLVVCQVVCVVVVQADPVRDGQVPDPPRDCVVPDDFQDDDPVLVRVCNPPDDDDDDDDDDPDQPDDPPPDCPPPCNCCRPPPLVCLRHDDQEEEDEDCLVPVVPVVVCVVCVVVVQVVSCVSNVHNHYYHYDDDDDPDDDDPDDD